Protein AF-A0A6J1F4J0-F1 (afdb_monomer_lite)

Organism: Cucurbita moschata (NCBI:txid3662)

Foldseek 3Di:
DEAEAELVVLVFDLPLPDASQVSVVVQLVVCQADLDAYEYEAAAGEGEHLAHEREDDGNDQHYEHEHPYEYAYDLDVVSVVVDPHRYYYYPGHNYHYYDYHYADNDDDPDDDPFRAAEQAEDEQAADEDPDLARAEAAGDPVHAHEAYEYENHFYHYPPHFGHHYHDSYAHYYYDDDTPPDPHHHPPPDDPDDDVDDDD

Sequence (199 aa):
AELTFNIITLVAKPDEKTDASPVLQTAWAKACDSTEPATIYVPEGIFFVRSVRFNGPCKNNAITVLIDGTLVASSDIQVLANSSSWISFNHISGLSITGGIINGQGTPFGNDSGVKVSEVTYEDIKGTSATEIAIKFDCSPTNHCTGLNLIDINLTYENHIAKASCKNAEGTTSGVVEPSSCLAPANFYPYNIDPLGYS

pLDDT: mean 74.97, std 17.28, range [35.88, 97.44]

Radius of gyration: 18.22 Å; chains: 1; bounding box: 45×54×51 Å

Structure (mmCIF, N/CA/C/O backbone):
data_AF-A0A6J1F4J0-F1
#
_entry.id   AF-A0A6J1F4J0-F1
#
loop_
_atom_site.group_PDB
_atom_site.id
_atom_site.type_symbol
_atom_site.label_atom_id
_atom_site.label_alt_id
_atom_site.label_comp_id
_atom_site.label_asym_id
_atom_site.label_entity_id
_atom_site.label_seq_id
_atom_site.pdbx_PDB_ins_code
_atom_site.Cartn_x
_atom_site.Cartn_y
_atom_site.Cartn_z
_atom_site.occupancy
_atom_site.B_iso_or_equiv
_atom_site.auth_seq_id
_atom_site.auth_comp_id
_atom_site.auth_asym_id
_atom_site.auth_atom_id
_atom_site.pdbx_PDB_model_num
ATOM 1 N N . ALA A 1 1 ? -14.041 13.776 10.118 1.00 63.56 1 ALA A N 1
ATOM 2 C CA . ALA A 1 1 ? -13.851 14.165 8.697 1.00 63.56 1 ALA A CA 1
ATOM 3 C C . ALA A 1 1 ? -12.511 13.602 8.259 1.00 63.56 1 ALA A C 1
ATOM 5 O O . ALA A 1 1 ? -11.577 13.700 9.039 1.00 63.56 1 ALA A O 1
ATOM 6 N N . GLU A 1 2 ? -12.410 12.968 7.094 1.00 81.06 2 GLU A N 1
ATOM 7 C CA . GLU A 1 2 ? -11.171 12.283 6.705 1.00 81.06 2 GLU A CA 1
ATOM 8 C C . GLU A 1 2 ? -10.094 13.275 6.241 1.00 81.06 2 GLU A C 1
ATOM 10 O O . GLU A 1 2 ? -10.354 14.147 5.409 1.00 81.06 2 GLU A O 1
ATOM 15 N N . LEU A 1 3 ? -8.881 13.157 6.787 1.00 93.94 3 LEU A N 1
ATOM 16 C CA . LEU A 1 3 ? -7.740 13.985 6.392 1.00 93.94 3 LEU A CA 1
ATOM 17 C C . LEU A 1 3 ? -6.972 13.314 5.260 1.00 93.94 3 LEU A C 1
ATOM 19 O O . LEU A 1 3 ? -6.562 12.172 5.399 1.00 93.94 3 LEU A O 1
ATOM 23 N N . THR A 1 4 ? -6.716 14.027 4.164 1.00 96.56 4 THR A N 1
ATOM 24 C CA . THR A 1 4 ? -5.915 13.499 3.048 1.00 96.56 4 THR A CA 1
ATOM 25 C C . THR A 1 4 ? -4.574 14.223 2.930 1.00 96.56 4 THR A C 1
ATOM 27 O O . THR A 1 4 ? -4.517 15.443 2.777 1.00 96.56 4 THR A O 1
ATOM 30 N N . PHE A 1 5 ? -3.484 13.460 2.947 1.00 97.00 5 PHE A N 1
ATOM 31 C CA . PHE A 1 5 ? -2.106 13.910 2.778 1.00 97.00 5 PHE A CA 1
ATOM 32 C C . PHE A 1 5 ? -1.592 13.493 1.395 1.00 97.00 5 PHE A C 1
ATOM 34 O O . PHE A 1 5 ? -1.014 12.421 1.228 1.00 97.00 5 PHE A O 1
ATOM 41 N N . ASN A 1 6 ? -1.815 14.346 0.390 1.00 96.75 6 ASN A N 1
ATOM 42 C CA . ASN A 1 6 ? -1.312 14.131 -0.969 1.00 96.75 6 ASN A CA 1
ATOM 43 C C . ASN A 1 6 ? 0.202 14.392 -1.034 1.00 96.75 6 ASN A C 1
ATOM 45 O O . ASN A 1 6 ? 0.664 15.489 -0.704 1.00 96.75 6 ASN A O 1
ATOM 49 N N . ILE A 1 7 ? 0.976 13.405 -1.489 1.00 96.75 7 ILE A N 1
ATOM 50 C CA . ILE A 1 7 ? 2.439 13.510 -1.513 1.00 96.75 7 ILE A CA 1
ATOM 51 C C . ILE A 1 7 ? 2.961 14.574 -2.492 1.00 96.75 7 ILE A C 1
ATOM 53 O O . ILE A 1 7 ? 4.000 15.164 -2.216 1.00 96.75 7 ILE A O 1
ATOM 57 N N . ILE A 1 8 ? 2.250 14.894 -3.583 1.00 94.38 8 ILE A N 1
ATOM 58 C CA . ILE A 1 8 ? 2.640 15.981 -4.505 1.00 94.38 8 ILE A CA 1
ATOM 59 C C . ILE A 1 8 ? 2.493 17.336 -3.811 1.00 94.38 8 ILE A C 1
ATOM 61 O O . ILE A 1 8 ? 3.366 18.196 -3.921 1.00 94.38 8 ILE A O 1
ATOM 65 N N . THR A 1 9 ? 1.421 17.522 -3.035 1.00 95.31 9 THR A N 1
ATOM 66 C CA . THR A 1 9 ? 1.249 18.722 -2.200 1.00 95.31 9 THR A CA 1
ATOM 67 C C . THR A 1 9 ? 2.343 18.820 -1.131 1.00 95.31 9 THR A C 1
ATOM 69 O O . THR A 1 9 ? 2.717 19.916 -0.723 1.00 95.31 9 THR A O 1
ATOM 72 N N . LEU A 1 10 ? 2.899 17.678 -0.718 1.00 92.38 10 LEU A N 1
ATOM 73 C CA . LEU A 1 10 ? 4.072 17.569 0.149 1.00 92.38 10 LEU A CA 1
ATOM 74 C C . LEU A 1 10 ? 5.401 17.506 -0.627 1.00 92.38 10 LEU A C 1
ATOM 76 O O . LEU A 1 10 ? 6.393 17.041 -0.079 1.00 92.38 10 LEU A O 1
ATOM 80 N N . VAL A 1 11 ? 5.425 17.994 -1.869 1.00 93.94 11 VAL A N 1
ATOM 81 C CA . VAL A 1 11 ? 6.601 18.165 -2.740 1.00 93.94 11 VAL A CA 1
ATOM 82 C C . VAL A 1 11 ? 7.268 16.890 -3.278 1.00 93.94 11 VAL A C 1
ATOM 84 O O . VAL A 1 11 ? 8.400 16.952 -3.761 1.00 93.94 11 VAL A O 1
ATOM 87 N N . ALA A 1 12 ? 6.578 15.745 -3.278 1.00 94.12 12 ALA A N 1
ATOM 88 C CA . ALA A 1 12 ? 7.023 14.575 -4.037 1.00 94.12 12 ALA A CA 1
ATOM 89 C C . ALA A 1 12 ? 6.958 14.842 -5.548 1.00 94.12 12 ALA A C 1
ATOM 91 O O . ALA A 1 12 ? 6.037 15.498 -6.041 1.00 94.12 12 ALA A O 1
ATOM 92 N N . LYS A 1 13 ? 7.925 14.295 -6.290 1.00 94.69 13 LYS A N 1
ATOM 93 C CA . LYS A 1 13 ? 8.006 14.425 -7.747 1.00 94.69 13 LYS A CA 1
ATOM 94 C C . LYS A 1 13 ? 7.799 13.064 -8.416 1.00 94.69 13 LYS A C 1
ATOM 96 O O . LYS A 1 13 ? 8.507 12.125 -8.059 1.00 94.69 13 LYS A O 1
ATOM 101 N N . PRO A 1 14 ? 6.880 12.951 -9.389 1.00 92.12 14 PRO A N 1
ATOM 102 C CA . PRO A 1 14 ? 6.684 11.733 -10.169 1.00 92.12 14 PRO A CA 1
ATOM 103 C C . PRO A 1 14 ? 7.702 11.647 -11.323 1.00 92.12 14 PRO A C 1
ATOM 105 O O . PRO A 1 14 ? 7.322 11.642 -12.491 1.00 92.12 14 PRO A O 1
ATOM 108 N N . ASP A 1 15 ? 9.001 11.685 -11.019 1.00 90.44 15 ASP A N 1
ATOM 109 C CA . ASP A 1 15 ? 10.082 11.753 -12.016 1.00 90.44 15 ASP A CA 1
ATOM 110 C C . ASP A 1 15 ? 11.003 10.522 -12.028 1.00 90.44 15 ASP A C 1
ATOM 112 O O . ASP A 1 15 ? 12.037 10.558 -12.699 1.00 90.44 15 ASP A O 1
ATOM 116 N N . GLU A 1 16 ? 10.656 9.469 -11.270 1.00 82.06 16 GLU A N 1
ATOM 117 C CA . GLU A 1 16 ? 11.445 8.234 -11.097 1.00 82.06 16 GLU A CA 1
ATOM 118 C C . GLU A 1 16 ? 12.880 8.459 -10.559 1.00 82.06 16 GLU A C 1
ATOM 120 O O . GLU A 1 16 ? 13.686 7.536 -10.471 1.00 82.06 16 GLU A O 1
ATOM 125 N N . LYS A 1 17 ? 13.230 9.684 -10.153 1.00 86.69 17 LYS A N 1
ATOM 126 C CA . LYS A 1 17 ? 14.611 10.069 -9.813 1.00 86.69 17 LYS A CA 1
ATOM 127 C C . LYS A 1 17 ? 14.724 10.669 -8.425 1.00 86.69 17 LYS A C 1
ATOM 129 O O . LYS A 1 17 ? 15.675 10.393 -7.697 1.00 86.69 17 LYS A O 1
ATOM 134 N N . THR A 1 18 ? 13.781 11.527 -8.070 1.00 91.62 18 THR A N 1
ATOM 135 C CA . THR A 1 18 ? 13.751 12.215 -6.788 1.00 91.62 18 THR A CA 1
ATOM 136 C C . THR A 1 18 ? 13.221 11.262 -5.722 1.00 91.62 18 THR A C 1
ATOM 138 O O . THR A 1 18 ? 12.131 10.715 -5.859 1.00 91.62 18 THR A O 1
ATOM 141 N N . ASP A 1 19 ? 13.989 11.077 -4.646 1.00 91.38 19 ASP A N 1
ATOM 142 C CA . ASP A 1 19 ? 13.610 10.189 -3.544 1.00 91.38 19 ASP A CA 1
ATOM 143 C C . ASP A 1 19 ? 12.386 10.731 -2.789 1.00 91.38 19 ASP A C 1
ATOM 145 O O . ASP A 1 19 ? 12.443 11.773 -2.132 1.00 91.38 19 ASP A O 1
ATOM 149 N N . ALA A 1 20 ? 11.276 10.003 -2.878 1.00 95.38 20 ALA A N 1
ATOM 150 C CA . ALA A 1 20 ? 10.011 10.296 -2.221 1.00 95.38 20 ALA A CA 1
ATOM 151 C C . ALA A 1 20 ? 9.944 9.764 -0.779 1.00 95.38 20 ALA A C 1
ATOM 153 O O . ALA A 1 20 ? 8.995 10.090 -0.064 1.00 95.38 20 ALA A O 1
ATOM 154 N N . SER A 1 21 ? 10.938 8.994 -0.310 1.00 92.88 21 SER A N 1
ATOM 155 C CA . SER A 1 21 ? 10.947 8.427 1.052 1.00 92.88 21 SER A CA 1
ATOM 156 C C . SER A 1 21 ? 10.754 9.480 2.157 1.00 92.88 21 SER A C 1
ATOM 158 O O . SER A 1 21 ? 9.911 9.258 3.030 1.00 92.88 21 SER A O 1
ATOM 160 N N . PRO A 1 22 ? 11.429 10.653 2.127 1.00 95.69 22 PRO A N 1
ATOM 161 C CA . PRO A 1 22 ? 11.239 11.687 3.150 1.00 95.69 22 PRO A CA 1
ATOM 162 C C . PRO A 1 22 ? 9.826 12.287 3.135 1.00 95.69 22 PRO A C 1
ATOM 164 O O . PRO A 1 22 ? 9.265 12.633 4.179 1.00 95.69 22 PRO A O 1
ATOM 167 N N . VAL A 1 23 ? 9.228 12.397 1.945 1.00 96.88 23 VAL A N 1
ATOM 168 C CA . VAL A 1 23 ? 7.874 12.932 1.769 1.00 96.88 23 VAL A CA 1
ATOM 169 C C . VAL A 1 23 ? 6.838 11.939 2.288 1.00 96.88 23 VAL A C 1
ATOM 171 O O . VAL A 1 23 ? 5.932 12.328 3.025 1.00 96.88 23 VAL A O 1
ATOM 174 N N . LEU A 1 24 ? 7.013 10.651 1.985 1.00 96.12 24 LEU A N 1
ATOM 175 C CA . LEU A 1 24 ? 6.186 9.568 2.513 1.00 96.12 24 LEU A CA 1
ATOM 176 C C . LEU A 1 24 ? 6.273 9.483 4.042 1.00 96.12 24 LEU A C 1
ATOM 178 O O . LEU A 1 24 ? 5.245 9.380 4.704 1.00 96.12 24 LEU A O 1
ATOM 182 N N . GLN A 1 25 ? 7.470 9.609 4.625 1.00 96.50 25 GLN A N 1
ATOM 183 C CA . GLN A 1 25 ? 7.649 9.702 6.081 1.00 96.50 25 GLN A CA 1
ATOM 184 C C . GLN A 1 25 ? 6.934 10.910 6.683 1.00 96.50 25 GLN A C 1
ATOM 186 O O . GLN A 1 25 ? 6.313 10.798 7.737 1.00 96.50 25 GLN A O 1
ATOM 191 N N . THR A 1 26 ? 6.986 12.058 6.009 1.00 97.44 26 THR A N 1
ATOM 192 C CA . THR A 1 26 ? 6.292 13.269 6.458 1.00 97.44 26 THR A CA 1
ATOM 193 C C . THR A 1 26 ? 4.776 13.089 6.419 1.00 97.44 26 THR A C 1
ATOM 195 O O . THR A 1 26 ? 4.087 13.458 7.371 1.00 97.44 26 THR A O 1
ATOM 198 N N . ALA A 1 27 ? 4.247 12.511 5.339 1.00 97.44 27 ALA A N 1
ATOM 199 C CA . ALA A 1 27 ? 2.830 12.185 5.218 1.00 97.44 27 ALA A CA 1
ATOM 200 C C . ALA A 1 27 ? 2.394 11.206 6.317 1.00 97.44 27 ALA A C 1
ATOM 202 O O . ALA A 1 27 ? 1.393 11.444 6.989 1.00 97.44 27 ALA A O 1
ATOM 203 N N . TRP A 1 28 ? 3.199 10.168 6.559 1.00 96.81 28 TRP A N 1
ATOM 204 C CA . TRP A 1 28 ? 2.962 9.194 7.618 1.00 96.81 28 TRP A 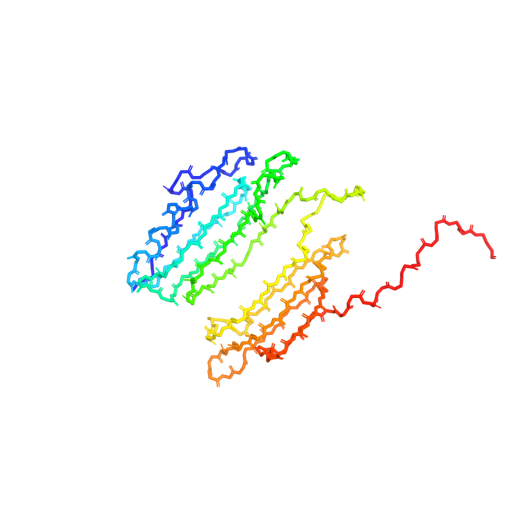CA 1
ATOM 205 C C . TRP A 1 28 ? 2.955 9.817 9.004 1.00 96.81 28 TRP A C 1
ATOM 207 O O . TRP A 1 28 ? 2.031 9.570 9.766 1.00 96.81 28 TRP A O 1
ATOM 217 N N . ALA A 1 29 ? 3.935 10.658 9.334 1.00 96.56 29 ALA A N 1
ATOM 218 C CA . ALA A 1 29 ? 3.988 11.323 10.632 1.00 96.56 29 ALA A CA 1
ATOM 219 C C . ALA A 1 29 ? 2.726 12.163 10.886 1.00 96.56 29 ALA A C 1
ATOM 221 O O . ALA A 1 29 ? 2.161 12.107 11.974 1.00 96.56 29 ALA A O 1
ATOM 222 N N . LYS A 1 30 ? 2.238 12.883 9.866 1.00 96.56 30 LYS A N 1
ATOM 223 C CA . LYS A 1 30 ? 0.991 13.655 9.962 1.00 96.56 30 LYS A CA 1
ATOM 224 C C . LYS A 1 30 ? -0.242 12.762 10.117 1.00 96.56 30 LYS A C 1
ATOM 226 O O . LYS A 1 30 ? -1.097 13.059 10.945 1.00 96.56 30 LYS A O 1
ATOM 231 N N . ALA A 1 31 ? -0.325 11.675 9.352 1.00 96.12 31 ALA A N 1
ATOM 232 C CA . ALA A 1 31 ? -1.422 10.716 9.453 1.00 96.12 31 ALA A CA 1
ATOM 233 C C . ALA A 1 31 ? -1.436 10.002 10.810 1.00 96.12 31 ALA A C 1
ATOM 235 O O . ALA A 1 31 ? -2.485 9.863 11.423 1.00 96.12 31 ALA A O 1
ATOM 236 N N . CYS A 1 32 ? -0.269 9.606 11.310 1.00 95.62 32 CYS A N 1
ATOM 237 C CA . CYS A 1 32 ? -0.105 8.891 12.570 1.00 95.62 32 CYS A CA 1
ATOM 238 C C . CYS A 1 32 ? -0.376 9.781 13.796 1.00 95.62 32 CYS A C 1
ATOM 240 O O . CYS A 1 32 ? -0.867 9.292 14.815 1.00 95.62 32 CYS A O 1
ATOM 242 N N . ASP A 1 33 ? -0.111 11.088 13.693 1.00 96.44 33 ASP A N 1
ATOM 243 C CA . ASP A 1 33 ? -0.412 12.072 14.740 1.00 96.44 33 ASP A CA 1
ATOM 244 C C . ASP A 1 33 ? -1.879 12.555 14.728 1.00 96.44 33 ASP A C 1
ATOM 246 O O . ASP A 1 33 ? -2.318 13.213 15.674 1.00 96.44 33 ASP A O 1
ATOM 250 N N . SER A 1 34 ? -2.650 12.210 13.689 1.00 95.12 34 SER A N 1
ATOM 251 C CA . SER A 1 34 ? -4.077 12.531 13.577 1.00 95.12 34 SER A CA 1
ATOM 252 C C . SER A 1 34 ? -4.917 11.737 14.580 1.00 95.12 34 SER A C 1
ATOM 254 O O . SER A 1 34 ? -4.660 10.559 14.825 1.00 95.12 34 SER A O 1
ATOM 256 N N . THR A 1 35 ? -5.968 12.357 15.115 1.00 95.00 35 THR A N 1
ATOM 257 C CA . THR A 1 35 ? -7.033 11.670 15.870 1.00 95.00 35 THR A CA 1
ATOM 258 C C . THR A 1 35 ? -8.221 11.268 14.991 1.00 95.00 35 THR A C 1
ATOM 260 O O . THR A 1 35 ? -9.057 10.482 15.418 1.00 95.00 35 THR A O 1
ATOM 263 N N . GLU A 1 36 ? -8.296 11.799 13.770 1.00 94.31 36 GLU A N 1
ATOM 264 C CA . GLU A 1 36 ? -9.302 11.465 12.756 1.00 94.31 36 GLU A CA 1
ATOM 265 C C . GLU A 1 36 ? -8.747 10.422 11.770 1.00 94.31 36 GLU A C 1
ATOM 267 O O . GLU A 1 36 ? -7.521 10.365 11.595 1.00 94.31 36 GLU A O 1
ATOM 272 N N . PRO A 1 37 ? -9.612 9.659 11.068 1.00 92.06 37 PRO A N 1
ATOM 273 C CA . PRO A 1 37 ? -9.192 8.828 9.942 1.00 92.06 37 PRO A CA 1
ATOM 274 C C . PRO A 1 37 ? -8.367 9.625 8.927 1.00 92.06 37 PRO A C 1
ATOM 276 O O . PRO A 1 37 ? -8.708 10.766 8.587 1.00 92.06 37 PRO A O 1
ATOM 279 N N . ALA A 1 38 ? -7.270 9.032 8.467 1.00 95.56 38 ALA A N 1
ATOM 280 C CA . ALA A 1 38 ? -6.269 9.716 7.664 1.00 95.56 38 ALA A CA 1
ATOM 281 C C . ALA A 1 38 ? -5.870 8.895 6.437 1.00 95.56 38 ALA A C 1
ATOM 283 O O . ALA A 1 38 ? -5.464 7.746 6.554 1.00 95.56 38 ALA A O 1
ATOM 284 N N . THR A 1 39 ? -5.885 9.522 5.267 1.00 94.75 39 THR A N 1
ATOM 285 C CA . THR A 1 39 ? -5.405 8.948 4.014 1.00 94.75 39 THR A CA 1
ATOM 286 C C . THR A 1 39 ? -4.090 9.593 3.592 1.00 94.75 39 THR A C 1
ATOM 288 O O . THR A 1 39 ? -3.984 10.810 3.471 1.00 94.75 39 THR A O 1
ATOM 291 N N . ILE A 1 40 ? -3.074 8.783 3.318 1.00 96.69 40 ILE A N 1
ATOM 292 C CA . ILE A 1 40 ? -1.873 9.173 2.581 1.00 96.69 40 ILE A CA 1
ATOM 293 C C . ILE A 1 40 ? -2.143 8.860 1.115 1.00 96.69 40 ILE A C 1
ATOM 295 O O . ILE A 1 40 ? -2.358 7.702 0.773 1.00 96.69 40 ILE A O 1
ATOM 299 N N . TYR A 1 41 ? -2.144 9.882 0.261 1.00 95.31 41 TYR A N 1
ATOM 300 C CA . TYR A 1 41 ? -2.511 9.737 -1.145 1.00 95.31 41 TYR A CA 1
ATOM 301 C C . TYR A 1 41 ? -1.294 9.877 -2.063 1.00 95.31 41 TYR A C 1
ATOM 303 O O . TYR A 1 41 ? -0.624 10.916 -2.080 1.00 95.31 41 TYR A O 1
ATOM 311 N N . VAL A 1 42 ? -1.035 8.823 -2.834 1.00 94.50 42 VAL A N 1
ATOM 312 C CA . VAL A 1 42 ? -0.026 8.741 -3.891 1.00 94.50 42 VAL A CA 1
ATOM 313 C C . VAL A 1 42 ? -0.752 8.813 -5.239 1.00 94.50 42 VAL A C 1
ATOM 315 O O . VAL A 1 42 ? -1.333 7.814 -5.654 1.00 94.50 42 VAL A O 1
ATOM 318 N N . PRO A 1 43 ? -0.760 9.971 -5.919 1.00 92.12 43 PRO A N 1
ATOM 319 C CA . PRO A 1 43 ? -1.479 10.139 -7.181 1.00 92.12 43 PRO A CA 1
ATOM 320 C C . PRO A 1 43 ? -0.791 9.401 -8.336 1.00 92.12 43 PRO A C 1
ATOM 322 O O . PRO A 1 43 ? 0.294 8.850 -8.170 1.00 92.12 43 PRO A O 1
ATOM 325 N N . GLU A 1 44 ? -1.404 9.430 -9.518 1.00 85.31 44 GLU A N 1
ATOM 326 C CA . GLU A 1 44 ? -0.828 8.888 -10.753 1.00 85.31 44 GLU A CA 1
ATOM 327 C C . GLU A 1 44 ? 0.581 9.458 -11.046 1.00 85.31 44 GLU A C 1
ATOM 329 O O . GLU A 1 44 ? 0.841 10.653 -10.874 1.00 85.31 44 GLU A O 1
ATOM 334 N N . GLY A 1 45 ? 1.503 8.593 -11.482 1.00 81.38 45 GLY A N 1
ATOM 335 C CA . GLY A 1 45 ? 2.915 8.918 -11.728 1.00 81.38 45 GLY A CA 1
ATOM 336 C C . GLY A 1 45 ? 3.877 7.877 -11.148 1.00 81.38 45 GLY A C 1
ATOM 337 O O . GLY A 1 45 ? 3.445 6.958 -10.457 1.00 81.38 45 GLY A O 1
ATOM 338 N N . ILE A 1 46 ? 5.181 8.002 -11.426 1.00 82.94 46 ILE A N 1
ATOM 339 C CA . ILE A 1 46 ? 6.220 7.084 -10.921 1.00 82.94 46 ILE A CA 1
ATOM 340 C C . ILE A 1 46 ? 7.107 7.812 -9.906 1.00 82.94 46 ILE A C 1
ATOM 342 O O . ILE A 1 46 ? 7.812 8.761 -10.246 1.00 82.94 46 ILE A O 1
ATOM 346 N N . PHE A 1 47 ? 7.094 7.349 -8.661 1.00 91.38 47 PHE A N 1
ATOM 347 C CA . PHE A 1 47 ? 7.808 7.942 -7.534 1.00 91.38 47 PHE A CA 1
ATOM 348 C C . PHE A 1 47 ? 8.906 7.004 -7.056 1.00 91.38 47 PHE A C 1
ATOM 350 O O . PHE A 1 47 ? 8.627 5.915 -6.552 1.00 91.38 47 PHE A O 1
ATOM 357 N N . PHE A 1 48 ? 10.156 7.438 -7.175 1.00 89.19 48 PHE A N 1
ATOM 358 C CA . PHE A 1 48 ? 11.281 6.692 -6.631 1.00 89.19 48 PHE A CA 1
ATOM 359 C C . PHE A 1 48 ? 11.251 6.711 -5.099 1.00 89.19 48 PHE A C 1
ATOM 361 O O . PHE A 1 48 ? 11.111 7.762 -4.483 1.00 89.19 48 PHE A O 1
ATOM 368 N N . VAL A 1 49 ? 11.389 5.549 -4.472 1.00 87.06 49 VAL A N 1
ATOM 369 C CA . VAL A 1 49 ? 11.448 5.352 -3.026 1.00 87.06 49 VAL A CA 1
ATOM 370 C C . VAL A 1 49 ? 12.720 4.580 -2.728 1.00 87.06 49 VAL A C 1
ATOM 372 O O . VAL A 1 49 ? 12.875 3.433 -3.137 1.00 87.06 49 VAL A O 1
ATOM 375 N N . ARG A 1 50 ? 13.643 5.188 -1.990 1.00 82.31 50 ARG A N 1
ATOM 376 C CA . ARG A 1 50 ? 14.868 4.519 -1.550 1.00 82.31 50 ARG A CA 1
ATOM 377 C C . ARG A 1 50 ? 14.606 3.464 -0.477 1.00 82.31 50 ARG A C 1
ATOM 379 O O . ARG A 1 50 ? 14.942 2.303 -0.663 1.00 82.31 50 ARG A O 1
ATOM 386 N N . SER A 1 51 ? 14.064 3.881 0.661 1.00 78.00 51 SER A N 1
ATOM 387 C CA . SER A 1 51 ? 13.649 3.009 1.760 1.00 78.00 51 SER A CA 1
ATOM 388 C C . SER A 1 51 ? 12.791 3.822 2.713 1.00 78.00 51 SER A C 1
ATOM 390 O O . SER A 1 51 ? 13.140 4.952 3.062 1.00 78.00 51 SER A O 1
ATOM 392 N N . VAL A 1 52 ? 11.671 3.256 3.148 1.00 83.50 52 VAL A N 1
ATOM 393 C CA . VAL A 1 52 ? 10.761 3.936 4.062 1.00 83.50 52 VAL A CA 1
ATOM 394 C C . VAL A 1 52 ? 10.270 2.992 5.151 1.00 83.50 52 VAL A C 1
ATOM 396 O O . VAL A 1 52 ? 9.932 1.828 4.929 1.00 83.50 52 VAL A O 1
ATOM 399 N N . ARG A 1 53 ? 10.244 3.521 6.372 1.00 80.81 53 ARG A N 1
ATOM 400 C CA . ARG A 1 53 ? 9.711 2.847 7.549 1.00 80.81 53 ARG A CA 1
ATOM 401 C C . ARG A 1 53 ? 8.585 3.676 8.134 1.00 80.81 53 ARG A C 1
ATOM 403 O O . ARG A 1 53 ? 8.785 4.836 8.493 1.00 80.81 53 ARG A O 1
ATOM 410 N N . PHE A 1 54 ? 7.437 3.041 8.260 1.00 86.31 54 PHE A N 1
ATOM 411 C CA . PHE A 1 54 ? 6.236 3.560 8.875 1.00 86.31 54 PHE A CA 1
ATOM 412 C C . PHE A 1 54 ? 6.100 2.916 10.249 1.00 86.31 54 PHE A C 1
ATOM 414 O O . PHE A 1 54 ? 5.972 1.698 10.364 1.00 86.31 54 PHE A O 1
ATOM 421 N N . ASN A 1 55 ? 6.217 3.727 11.296 1.00 83.38 55 ASN A N 1
ATOM 422 C CA . ASN A 1 55 ? 6.165 3.261 12.678 1.00 83.38 55 ASN A CA 1
ATOM 423 C C . ASN A 1 55 ? 4.866 3.723 13.328 1.00 83.38 55 ASN A C 1
ATOM 425 O O . ASN A 1 55 ? 4.457 4.870 13.134 1.00 83.38 55 ASN A O 1
ATOM 429 N N . GLY A 1 56 ? 4.275 2.844 14.124 1.00 82.12 56 GLY A N 1
ATOM 430 C CA . GLY A 1 56 ? 3.340 3.206 15.178 1.00 82.12 56 GLY A CA 1
ATOM 431 C C . GLY A 1 56 ? 3.983 3.079 16.570 1.00 82.12 56 GLY A C 1
ATOM 432 O O . GLY A 1 56 ? 5.208 2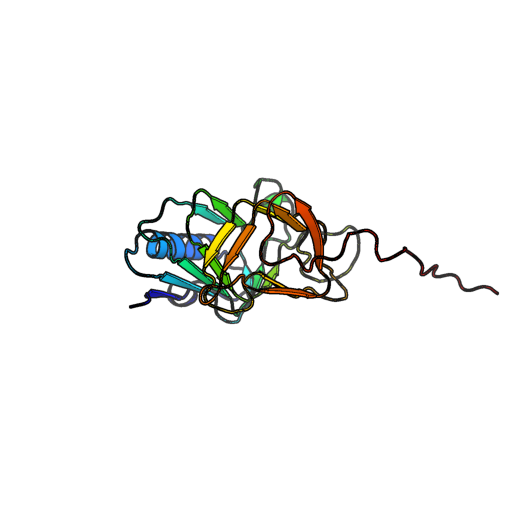.958 16.677 1.00 82.12 56 GLY A O 1
ATOM 433 N N . PRO A 1 57 ? 3.176 3.105 17.645 1.00 92.00 57 PRO A N 1
ATOM 434 C CA . PRO A 1 57 ? 1.717 3.236 17.627 1.00 92.00 57 PRO A CA 1
ATOM 435 C C . PRO A 1 57 ? 1.260 4.629 17.165 1.00 92.00 57 PRO A C 1
ATOM 437 O O . PRO A 1 57 ? 1.936 5.626 17.414 1.00 92.00 57 PRO A O 1
ATOM 440 N N . CYS A 1 58 ? 0.104 4.692 16.504 1.00 87.69 58 CYS A N 1
ATOM 441 C CA . CYS A 1 58 ? -0.510 5.939 16.040 1.00 87.69 58 CYS A CA 1
ATOM 442 C C . CYS A 1 58 ? -1.665 6.368 16.950 1.00 87.69 58 CYS A C 1
ATOM 444 O O . CYS A 1 58 ? -2.239 5.548 17.667 1.00 87.69 58 CYS A O 1
ATOM 446 N N . LYS A 1 59 ? -2.011 7.662 16.929 1.00 92.44 59 LYS A N 1
ATOM 447 C CA . LYS A 1 59 ? -3.133 8.203 17.720 1.00 92.44 59 LYS A CA 1
ATOM 448 C C . LYS A 1 59 ? -4.503 7.781 17.187 1.00 92.44 59 LYS A C 1
ATOM 450 O O . LYS A 1 59 ? -5.479 7.835 17.930 1.00 92.44 59 LYS A O 1
ATOM 455 N N . ASN A 1 60 ? -4.566 7.361 15.927 1.00 83.31 60 ASN A N 1
ATOM 456 C CA . ASN A 1 60 ? -5.729 6.734 15.315 1.00 83.31 60 ASN A CA 1
ATOM 457 C C . ASN A 1 60 ? -5.375 5.330 14.802 1.00 83.31 60 ASN A C 1
ATOM 459 O O . ASN A 1 60 ? -4.204 4.980 14.650 1.00 83.31 60 ASN A O 1
ATOM 463 N N . ASN A 1 61 ? -6.414 4.550 14.527 1.00 81.25 61 ASN A N 1
ATOM 464 C CA . ASN A 1 61 ? -6.357 3.195 13.989 1.00 81.25 61 ASN A CA 1
ATOM 465 C C . ASN A 1 61 ? -7.079 3.094 12.632 1.00 81.25 61 ASN A C 1
ATOM 467 O O . ASN A 1 61 ? -7.673 2.066 12.325 1.00 81.25 61 ASN A O 1
ATOM 471 N N . ALA A 1 62 ? -7.114 4.183 11.866 1.00 80.81 62 ALA A N 1
ATOM 472 C CA . ALA A 1 62 ? -7.798 4.252 10.579 1.00 80.81 62 ALA A CA 1
ATOM 473 C C . ALA A 1 62 ? -6.936 5.053 9.598 1.00 80.81 62 ALA A C 1
ATOM 475 O O . ALA A 1 62 ? -7.300 6.155 9.178 1.00 80.81 62 ALA A O 1
ATOM 476 N N . ILE A 1 63 ? -5.760 4.501 9.282 1.00 85.88 63 ILE A N 1
ATOM 477 C CA . ILE A 1 63 ? -4.835 5.085 8.307 1.00 85.88 63 ILE A CA 1
ATOM 478 C C . ILE A 1 63 ? -4.942 4.307 7.003 1.00 85.88 63 ILE A C 1
ATOM 480 O O . ILE A 1 63 ? -4.699 3.102 6.979 1.00 85.88 63 ILE A O 1
ATOM 484 N N . THR A 1 64 ? -5.236 4.998 5.909 1.00 83.94 64 THR A N 1
ATOM 485 C CA . THR A 1 64 ? -5.244 4.424 4.564 1.00 83.94 64 THR A CA 1
ATOM 486 C C . THR A 1 64 ? -4.056 4.953 3.770 1.00 83.94 64 THR A C 1
ATOM 488 O O . THR A 1 64 ? -3.790 6.149 3.748 1.00 83.94 64 THR A O 1
ATOM 491 N N . VAL A 1 65 ? -3.329 4.082 3.080 1.00 86.94 65 VAL A N 1
ATOM 492 C CA . VAL A 1 65 ? -2.371 4.459 2.039 1.00 86.94 65 VAL A CA 1
ATOM 493 C C . VAL A 1 65 ? -3.045 4.182 0.703 1.00 86.94 65 VAL A C 1
ATOM 495 O O . VAL A 1 65 ? -3.136 3.033 0.277 1.00 86.94 65 VAL A O 1
ATOM 498 N N . LEU A 1 66 ? -3.564 5.232 0.074 1.00 81.19 66 LEU A N 1
ATOM 499 C CA . LEU A 1 66 ? -4.213 5.167 -1.230 1.00 81.19 66 LEU A CA 1
ATOM 500 C C . LEU A 1 66 ? -3.183 5.466 -2.316 1.00 81.19 66 LEU A C 1
ATOM 502 O O . LEU A 1 66 ? -2.582 6.541 -2.323 1.00 81.19 66 LEU A O 1
ATOM 506 N N . ILE A 1 67 ? -2.990 4.528 -3.232 1.00 83.06 67 ILE A N 1
ATOM 507 C CA . ILE A 1 67 ? -2.004 4.624 -4.300 1.00 83.06 67 ILE A CA 1
ATOM 508 C C . ILE A 1 67 ? -2.729 4.489 -5.640 1.00 83.06 67 ILE A C 1
ATOM 510 O O . ILE A 1 67 ? -3.268 3.437 -5.946 1.00 83.06 67 ILE A O 1
ATOM 514 N N . ASP A 1 68 ? -2.706 5.541 -6.450 1.00 80.12 68 ASP A N 1
ATOM 515 C CA . ASP A 1 68 ? -3.112 5.513 -7.862 1.00 80.12 68 ASP A CA 1
ATOM 516 C C . ASP A 1 68 ? -1.889 5.472 -8.797 1.00 80.12 68 ASP A C 1
ATOM 518 O O . ASP A 1 68 ? -1.993 5.082 -9.958 1.00 80.12 68 ASP A O 1
ATOM 522 N N . GLY A 1 69 ? -0.708 5.854 -8.297 1.00 74.94 69 GLY A N 1
ATOM 523 C CA . GLY A 1 69 ? 0.558 5.810 -9.029 1.00 74.94 69 GLY A CA 1
ATOM 524 C C . GLY A 1 69 ? 1.402 4.556 -8.798 1.00 74.94 69 GLY A C 1
ATOM 525 O O . GLY A 1 69 ? 0.937 3.493 -8.386 1.00 74.94 69 GLY A O 1
ATOM 526 N N . THR A 1 70 ? 2.697 4.700 -9.070 1.00 75.81 70 THR A N 1
ATOM 527 C CA . THR A 1 70 ? 3.729 3.677 -8.891 1.00 75.81 70 THR A CA 1
ATOM 528 C C . THR A 1 70 ? 4.785 4.171 -7.910 1.00 75.81 70 THR A C 1
ATOM 530 O O . THR A 1 70 ? 5.406 5.204 -8.140 1.00 75.81 70 THR A O 1
ATOM 533 N N . LEU A 1 71 ? 5.036 3.424 -6.841 1.00 80.69 71 LEU A N 1
ATOM 534 C CA . LEU A 1 71 ? 6.233 3.565 -6.015 1.00 80.69 71 LEU A CA 1
ATOM 535 C C . LEU A 1 71 ? 7.304 2.632 -6.578 1.00 80.69 71 LEU A C 1
ATOM 537 O O . LEU A 1 71 ? 7.016 1.461 -6.789 1.00 80.69 71 LEU A O 1
ATOM 541 N N . VAL A 1 72 ? 8.519 3.109 -6.827 1.00 78.12 72 VAL A N 1
ATOM 542 C CA . VAL A 1 72 ? 9.589 2.311 -7.444 1.00 78.12 72 VAL A CA 1
ATOM 543 C C . VAL A 1 72 ? 10.863 2.343 -6.615 1.00 78.12 72 VAL A C 1
ATOM 545 O O . VAL A 1 72 ? 11.257 3.394 -6.129 1.00 78.12 72 VAL A O 1
ATOM 548 N N . ALA A 1 73 ? 11.487 1.191 -6.395 1.00 74.31 73 ALA A N 1
ATOM 549 C CA . ALA A 1 73 ? 12.720 1.064 -5.635 1.00 74.31 73 ALA A CA 1
ATOM 550 C C . ALA A 1 73 ? 13.912 1.564 -6.448 1.00 74.31 73 ALA A C 1
ATOM 552 O O . ALA A 1 73 ? 13.769 2.003 -7.585 1.00 74.31 73 ALA A O 1
ATOM 553 N N . SER A 1 74 ? 15.106 1.495 -5.863 1.00 68.06 74 SER A N 1
ATOM 554 C CA . SER A 1 74 ? 16.331 1.790 -6.605 1.00 68.06 74 SER A CA 1
ATOM 555 C C . SER A 1 74 ? 16.767 0.557 -7.376 1.00 68.06 74 SER A C 1
ATOM 557 O O . SER A 1 74 ? 16.824 -0.526 -6.802 1.00 68.06 74 SER A O 1
ATOM 559 N N . SER A 1 75 ? 17.182 0.735 -8.626 1.00 62.59 75 SER A N 1
ATOM 560 C CA . SER A 1 75 ? 17.820 -0.318 -9.420 1.00 62.59 75 SER A CA 1
ATOM 561 C C . SER A 1 75 ? 19.264 -0.572 -8.980 1.00 62.59 75 SER A C 1
ATOM 563 O O . SER A 1 75 ? 19.915 -1.489 -9.479 1.00 62.59 75 SER A O 1
ATOM 565 N N . ASP A 1 76 ? 19.802 0.268 -8.090 1.00 61.09 76 ASP A N 1
ATOM 566 C CA . ASP A 1 76 ? 21.158 0.145 -7.574 1.00 61.09 76 ASP A CA 1
ATOM 567 C C . ASP A 1 76 ? 21.196 -0.820 -6.380 1.00 61.09 76 ASP A C 1
ATOM 569 O O . ASP A 1 76 ? 20.730 -0.531 -5.273 1.00 61.09 76 ASP A O 1
ATOM 573 N N . ILE A 1 77 ? 21.787 -1.992 -6.610 1.00 50.88 77 ILE A N 1
ATOM 574 C CA . ILE A 1 77 ? 21.858 -3.093 -5.646 1.00 50.88 77 ILE A CA 1
ATOM 575 C C . ILE A 1 77 ? 22.626 -2.713 -4.365 1.00 50.88 77 ILE A C 1
ATOM 577 O O . ILE A 1 77 ? 22.362 -3.281 -3.308 1.00 50.88 77 ILE A O 1
ATOM 581 N N . GLN A 1 78 ? 23.523 -1.718 -4.421 1.00 51.91 78 GLN A N 1
ATOM 582 C CA . GLN A 1 78 ? 24.247 -1.186 -3.253 1.00 51.91 78 GLN A CA 1
ATOM 583 C C . GLN A 1 78 ? 23.314 -0.428 -2.295 1.00 51.91 78 GLN A C 1
ATOM 585 O O . GLN A 1 78 ? 23.542 -0.390 -1.084 1.00 51.91 78 GLN A O 1
ATOM 590 N N . VAL A 1 79 ? 22.246 0.172 -2.828 1.00 51.38 79 VAL A N 1
ATOM 591 C CA . VAL A 1 79 ? 21.238 0.909 -2.054 1.00 51.38 79 VAL A CA 1
ATOM 592 C C . VAL A 1 79 ? 20.287 -0.065 -1.348 1.00 51.38 79 VAL A C 1
ATOM 594 O O . VAL A 1 79 ? 19.898 0.179 -0.205 1.00 51.38 79 VAL A O 1
ATOM 597 N N . LEU A 1 80 ? 19.982 -1.200 -1.987 1.00 50.00 80 LEU A N 1
ATOM 598 C CA . LEU A 1 80 ? 19.138 -2.264 -1.434 1.00 50.00 80 LEU A CA 1
ATOM 599 C C . LEU A 1 80 ? 19.889 -3.164 -0.433 1.00 50.00 80 LEU A C 1
ATOM 601 O O . LEU A 1 80 ? 19.328 -3.522 0.597 1.00 50.00 80 LEU A O 1
ATOM 605 N N . ALA A 1 81 ? 21.171 -3.468 -0.670 1.00 44.47 81 ALA A N 1
ATOM 606 C CA . ALA A 1 81 ? 21.979 -4.351 0.184 1.00 44.47 81 ALA A CA 1
ATOM 607 C C . ALA A 1 81 ? 22.235 -3.815 1.609 1.00 44.47 81 ALA A C 1
ATOM 609 O O . ALA A 1 81 ? 22.592 -4.582 2.500 1.00 44.47 81 ALA A O 1
ATOM 610 N N . ASN A 1 82 ? 22.042 -2.512 1.839 1.00 47.38 82 ASN A N 1
ATOM 611 C CA . ASN A 1 82 ? 22.244 -1.868 3.143 1.00 47.38 82 ASN A CA 1
ATOM 612 C C . ASN A 1 82 ? 20.951 -1.703 3.964 1.00 47.38 82 ASN A C 1
ATOM 614 O O . ASN A 1 82 ? 21.001 -1.193 5.083 1.00 47.38 82 ASN A O 1
ATOM 618 N N . SER A 1 83 ? 19.796 -2.117 3.431 1.00 49.66 83 SER A N 1
ATOM 619 C CA . SER A 1 83 ? 18.498 -1.982 4.097 1.00 49.66 83 SER A CA 1
ATOM 620 C C . SER A 1 83 ? 17.819 -3.344 4.187 1.00 49.66 83 SER A C 1
ATOM 622 O O . SER A 1 83 ? 17.513 -3.956 3.173 1.00 49.66 83 SER A O 1
ATOM 624 N N . SER A 1 84 ? 17.528 -3.817 5.400 1.00 50.62 84 SER A N 1
ATOM 625 C CA . SER A 1 84 ? 16.848 -5.107 5.607 1.00 50.62 84 SER A CA 1
ATOM 626 C C . SER A 1 84 ? 15.414 -5.142 5.056 1.00 50.62 84 SER A C 1
ATOM 628 O O . SER A 1 84 ? 14.813 -6.210 4.978 1.00 50.62 84 SER A O 1
ATOM 630 N N . SER A 1 85 ? 14.829 -3.983 4.723 1.00 56.34 85 SER A N 1
ATOM 631 C CA . SER A 1 85 ? 13.472 -3.851 4.179 1.00 56.34 85 SER A CA 1
ATOM 632 C C . SER A 1 85 ? 13.333 -2.560 3.355 1.00 56.34 85 SER A C 1
ATOM 634 O O . SER A 1 85 ? 13.784 -1.497 3.788 1.00 56.34 85 SER A O 1
ATOM 636 N N . TRP A 1 86 ? 12.695 -2.638 2.181 1.00 68.12 86 TRP A N 1
ATOM 637 C CA . TRP A 1 86 ? 12.468 -1.484 1.298 1.00 68.12 86 TRP A CA 1
ATOM 638 C C . TRP A 1 86 ? 11.330 -0.583 1.802 1.00 68.12 86 TRP A C 1
ATOM 640 O O . TRP A 1 86 ? 11.550 0.594 2.075 1.00 68.12 86 TRP A O 1
ATOM 650 N N . ILE A 1 87 ? 10.139 -1.145 2.010 1.00 76.31 87 ILE A N 1
ATOM 651 C CA . ILE A 1 87 ? 9.002 -0.483 2.660 1.00 76.31 87 ILE A CA 1
ATOM 652 C C . ILE A 1 87 ? 8.598 -1.354 3.846 1.00 76.31 87 ILE A C 1
ATOM 654 O O . ILE A 1 87 ? 8.392 -2.552 3.681 1.00 76.31 87 ILE A O 1
ATOM 658 N N . SER A 1 88 ? 8.524 -0.781 5.046 1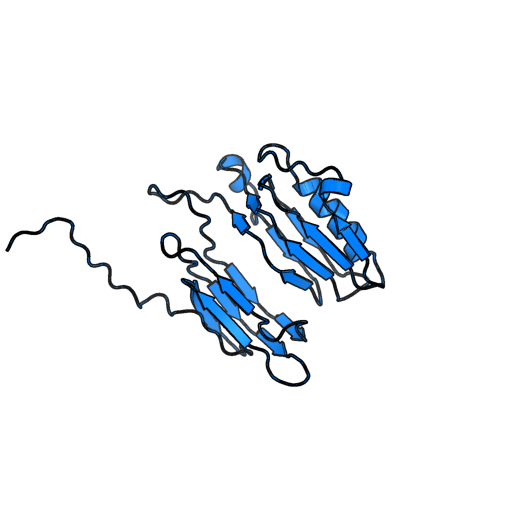.00 68.00 88 SER A N 1
ATOM 659 C CA . SER A 1 88 ? 8.171 -1.535 6.256 1.00 68.00 88 SER A CA 1
ATOM 660 C C . SER A 1 88 ? 7.154 -0.795 7.112 1.00 68.00 88 SER A C 1
ATOM 662 O O . SER A 1 88 ? 7.272 0.411 7.322 1.00 68.00 88 SER A O 1
ATOM 664 N N . PHE A 1 89 ? 6.184 -1.539 7.635 1.00 75.94 89 PHE A N 1
ATOM 665 C CA . PHE A 1 89 ? 5.152 -1.070 8.554 1.00 75.94 89 PHE A CA 1
ATOM 666 C C . PHE A 1 89 ? 5.359 -1.784 9.893 1.00 75.94 89 PHE A C 1
ATOM 668 O O . PHE A 1 89 ? 5.389 -3.009 9.929 1.00 75.94 89 PHE A O 1
ATOM 675 N N . ASN A 1 90 ? 5.563 -1.044 10.984 1.00 70.19 90 ASN A N 1
ATOM 676 C CA . ASN A 1 90 ? 5.950 -1.608 12.281 1.00 70.19 90 ASN A CA 1
ATOM 677 C C . ASN A 1 90 ? 5.045 -1.098 13.403 1.00 70.19 90 ASN A C 1
ATOM 679 O O . ASN A 1 90 ? 4.938 0.113 13.586 1.00 70.19 90 ASN A O 1
ATOM 683 N N . HIS A 1 91 ? 4.479 -2.010 14.206 1.00 70.44 91 HIS A N 1
ATOM 684 C CA . HIS A 1 91 ? 3.656 -1.677 15.383 1.00 70.44 91 HIS A CA 1
ATOM 685 C C . HIS A 1 91 ? 2.467 -0.747 15.061 1.00 70.44 91 HIS A C 1
ATOM 687 O O . HIS A 1 91 ? 2.219 0.234 15.762 1.00 70.44 91 HIS A O 1
ATOM 693 N N . ILE A 1 92 ? 1.732 -1.034 13.982 1.00 73.19 92 ILE A N 1
ATOM 694 C CA . ILE A 1 92 ? 0.588 -0.227 13.530 1.00 73.19 92 ILE A CA 1
ATOM 695 C C . ILE A 1 92 ? -0.700 -1.031 13.683 1.00 73.19 92 ILE A C 1
ATOM 697 O O . ILE A 1 92 ? -0.747 -2.201 13.323 1.00 73.19 92 ILE A O 1
ATOM 701 N N . SER A 1 93 ? -1.749 -0.383 14.184 1.00 66.69 93 SER A N 1
ATOM 702 C CA . SER A 1 93 ? -3.099 -0.941 14.254 1.00 66.69 93 SER A CA 1
ATOM 703 C C . SER A 1 93 ? -3.995 -0.228 13.242 1.00 66.69 93 SER A C 1
ATOM 705 O O . SER A 1 93 ? -3.971 0.999 13.175 1.00 66.69 93 SER A O 1
ATOM 707 N N . GLY A 1 94 ? -4.760 -0.988 12.451 1.00 62.78 94 GLY A N 1
ATOM 708 C CA . GLY A 1 94 ? -5.769 -0.447 11.530 1.00 62.78 94 GLY A CA 1
ATOM 709 C C . GLY A 1 94 ? -5.224 0.324 10.318 1.00 62.78 94 GLY A C 1
ATOM 710 O O . GLY A 1 94 ? -5.756 1.363 9.928 1.00 62.78 94 GLY A O 1
ATOM 711 N N . LEU A 1 95 ? -4.150 -0.194 9.717 1.00 72.69 95 LEU A N 1
ATOM 712 C CA . LEU A 1 95 ? -3.634 0.265 8.427 1.00 72.69 95 LEU A CA 1
ATOM 713 C C . LEU A 1 95 ? -4.363 -0.429 7.269 1.00 72.69 95 LEU A C 1
ATOM 715 O O . LEU A 1 95 ? -4.458 -1.653 7.249 1.00 72.69 95 LEU A O 1
ATOM 719 N N . SER A 1 96 ? -4.785 0.341 6.270 1.00 68.00 96 SER A N 1
ATOM 720 C CA . SER A 1 96 ? -5.232 -0.154 4.963 1.00 68.00 96 SER A CA 1
ATOM 721 C C . SER A 1 96 ? -4.302 0.351 3.863 1.00 68.00 96 SER A C 1
ATOM 723 O O . SER A 1 96 ? -3.883 1.503 3.892 1.00 68.00 96 SER A O 1
ATOM 725 N N . ILE A 1 97 ? -3.976 -0.485 2.879 1.00 75.94 97 ILE A N 1
ATOM 726 C CA . ILE A 1 97 ? -3.231 -0.074 1.680 1.00 75.94 97 ILE A CA 1
ATOM 727 C C . ILE A 1 97 ? -4.086 -0.442 0.476 1.00 75.94 97 ILE A C 1
ATOM 729 O O . ILE A 1 97 ? -4.482 -1.599 0.333 1.00 75.94 97 ILE A O 1
ATOM 733 N N . THR A 1 98 ? -4.368 0.534 -0.379 1.00 66.06 98 THR A N 1
ATOM 734 C CA . THR A 1 98 ? -5.316 0.382 -1.479 1.00 66.06 98 THR A CA 1
ATOM 735 C C . THR A 1 98 ? -4.709 0.898 -2.772 1.00 66.06 98 THR A C 1
ATOM 737 O O . THR A 1 98 ? -4.269 2.042 -2.835 1.00 66.06 98 THR A O 1
ATOM 740 N N . GLY A 1 99 ? -4.762 0.070 -3.816 1.00 65.69 99 GLY A N 1
ATOM 741 C CA . GLY A 1 99 ? -4.405 0.454 -5.182 1.00 65.69 99 GLY A CA 1
ATOM 742 C C . GLY A 1 99 ? -2.905 0.453 -5.493 1.00 65.69 99 GLY A C 1
ATOM 743 O O . GLY A 1 99 ? -2.073 0.042 -4.682 1.00 65.69 99 GLY A O 1
ATOM 744 N N . GLY A 1 100 ? -2.600 0.918 -6.706 1.00 60.31 100 GLY A N 1
ATOM 745 C CA . GLY A 1 100 ? -1.266 1.314 -7.142 1.00 60.31 100 GLY A CA 1
ATOM 746 C C . GLY A 1 100 ? -0.294 0.176 -7.408 1.00 60.31 100 GLY A C 1
ATOM 747 O O . GLY A 1 100 ? -0.627 -1.005 -7.326 1.00 60.31 100 GLY A O 1
ATOM 748 N N . ILE A 1 101 ? 0.933 0.554 -7.763 1.00 52.81 101 ILE A N 1
ATOM 749 C CA . ILE A 1 101 ? 2.014 -0.374 -8.105 1.00 52.81 101 ILE A CA 1
ATOM 750 C C . ILE A 1 101 ? 3.198 -0.120 -7.167 1.00 52.81 101 ILE A C 1
ATOM 752 O O . ILE A 1 101 ? 3.708 0.992 -7.095 1.00 52.81 101 ILE A O 1
ATOM 756 N N . ILE A 1 102 ? 3.672 -1.147 -6.461 1.00 66.62 102 ILE A N 1
ATOM 757 C CA . ILE A 1 102 ? 4.860 -1.071 -5.595 1.00 66.62 102 ILE A CA 1
ATOM 758 C C . ILE A 1 102 ? 5.988 -1.886 -6.249 1.00 66.62 102 ILE A C 1
ATOM 760 O O . ILE A 1 102 ? 6.088 -3.097 -6.075 1.00 66.62 102 ILE A O 1
ATOM 764 N N . ASN A 1 103 ? 6.814 -1.219 -7.056 1.00 62.59 103 ASN A N 1
ATOM 765 C CA . ASN A 1 103 ? 7.894 -1.786 -7.863 1.00 62.59 103 ASN A CA 1
ATOM 766 C C . ASN A 1 103 ? 9.219 -1.929 -7.103 1.00 62.59 103 ASN A C 1
ATOM 768 O O . ASN A 1 103 ? 10.010 -0.997 -7.079 1.00 62.59 103 ASN A O 1
ATOM 772 N N . GLY A 1 104 ? 9.513 -3.113 -6.566 1.00 60.50 104 GLY A N 1
ATOM 773 C CA . GLY A 1 104 ? 10.745 -3.383 -5.811 1.00 60.50 104 GLY A CA 1
ATOM 774 C C . GLY A 1 104 ? 12.064 -3.343 -6.585 1.00 60.50 104 GLY A C 1
ATOM 775 O O . GLY A 1 104 ? 13.103 -3.460 -5.945 1.00 60.50 104 GLY A O 1
ATOM 776 N N . GLN A 1 105 ? 12.041 -3.225 -7.922 1.00 59.06 105 GLN A N 1
ATOM 777 C CA . GLN A 1 105 ? 13.212 -3.299 -8.820 1.00 59.06 105 GLN A CA 1
ATOM 778 C C . GLN A 1 105 ? 14.247 -4.390 -8.466 1.00 59.06 105 GLN A C 1
ATOM 780 O O . GLN A 1 105 ? 15.427 -4.276 -8.798 1.00 59.06 105 GLN A O 1
ATOM 785 N N . GLY A 1 106 ? 13.817 -5.476 -7.816 1.00 52.16 106 GLY A N 1
ATOM 786 C CA . GLY A 1 106 ? 14.671 -6.628 -7.569 1.00 52.16 106 GLY A CA 1
ATOM 787 C C . GLY A 1 106 ? 15.082 -7.221 -8.909 1.00 52.16 106 GLY A C 1
ATOM 788 O O . GLY A 1 106 ? 14.226 -7.477 -9.752 1.00 52.16 106 GLY A O 1
ATOM 789 N N . THR A 1 107 ? 16.380 -7.414 -9.131 1.00 43.50 107 THR A N 1
ATOM 790 C CA . THR A 1 107 ? 16.844 -8.090 -10.342 1.00 43.50 107 THR A CA 1
ATOM 791 C C . THR A 1 107 ? 16.492 -9.574 -10.244 1.00 43.50 107 THR A C 1
ATOM 793 O O . THR A 1 107 ? 16.934 -10.252 -9.313 1.00 43.50 107 THR A O 1
ATOM 796 N N . PRO A 1 108 ? 15.724 -10.133 -11.194 1.00 41.03 108 PRO A N 1
ATOM 797 C CA . PRO A 1 108 ? 15.849 -11.539 -11.496 1.00 41.03 108 PRO A CA 1
ATOM 798 C C . PRO A 1 108 ? 17.176 -11.698 -12.238 1.00 41.03 108 PRO A C 1
ATOM 800 O O . PRO A 1 108 ? 17.546 -10.884 -13.087 1.00 41.03 108 PRO A O 1
ATOM 803 N N . PHE A 1 109 ? 17.886 -12.788 -12.003 1.00 36.25 109 PHE A N 1
ATOM 804 C CA . PHE A 1 109 ? 18.650 -13.341 -13.109 1.00 36.25 109 PHE A CA 1
ATOM 805 C C . PHE A 1 109 ? 17.650 -13.638 -14.248 1.00 36.25 109 PHE A C 1
ATOM 807 O O . PHE A 1 109 ? 16.937 -14.633 -14.176 1.00 36.25 109 PHE A O 1
ATOM 814 N N . GLY A 1 110 ? 17.553 -12.759 -15.254 1.00 35.88 110 GLY A N 1
ATOM 815 C CA . GLY A 1 110 ? 16.759 -12.977 -16.472 1.00 35.88 110 GLY A CA 1
ATOM 816 C C . GLY A 1 110 ? 15.780 -11.850 -16.819 1.00 35.88 110 GLY A C 1
ATOM 817 O O . GLY A 1 110 ? 15.022 -11.383 -15.980 1.00 35.88 110 GLY A O 1
ATOM 818 N N . ASN A 1 111 ? 15.831 -11.424 -18.079 1.00 37.34 111 ASN A N 1
ATOM 819 C CA . ASN A 1 111 ? 15.141 -10.280 -18.675 1.00 37.34 111 ASN A CA 1
ATOM 820 C C . ASN A 1 111 ? 13.603 -10.373 -18.613 1.00 37.34 111 ASN A C 1
ATOM 822 O O . ASN A 1 111 ? 13.017 -11.094 -19.411 1.00 37.34 111 ASN A O 1
ATOM 826 N N . ASP A 1 112 ? 12.965 -9.584 -17.749 1.00 37.88 112 ASP A N 1
ATOM 827 C CA . ASP A 1 112 ? 11.614 -9.060 -17.982 1.00 37.88 112 ASP A CA 1
ATOM 828 C C . ASP A 1 112 ? 11.377 -7.833 -17.089 1.00 37.88 112 ASP A C 1
ATOM 830 O O . ASP A 1 112 ? 11.555 -7.875 -15.871 1.00 37.88 112 ASP A O 1
ATOM 834 N N . SER A 1 113 ? 11.016 -6.698 -17.692 1.00 42.50 113 SER A N 1
ATOM 835 C CA . SER A 1 113 ? 10.666 -5.478 -16.963 1.00 42.50 113 SER A CA 1
ATOM 836 C C . SER A 1 113 ? 9.252 -5.618 -16.405 1.00 42.50 113 SER A C 1
ATOM 838 O O . SER A 1 113 ? 8.273 -5.254 -17.057 1.00 42.50 113 SER A O 1
ATOM 840 N N . GLY A 1 114 ? 9.143 -6.162 -15.198 1.00 42.78 114 GLY A N 1
ATOM 841 C CA . GLY A 1 114 ? 7.896 -6.237 -14.456 1.00 42.78 114 GLY A CA 1
ATOM 842 C C . GLY A 1 114 ? 8.144 -6.169 -12.961 1.00 42.78 114 GLY A C 1
ATOM 843 O O . GLY A 1 114 ? 9.148 -6.650 -12.442 1.00 42.78 114 GLY A O 1
ATOM 844 N N . VAL A 1 115 ? 7.219 -5.526 -12.260 1.00 45.38 115 VAL A N 1
ATOM 845 C CA . VAL A 1 115 ? 7.203 -5.495 -10.802 1.00 45.38 115 VAL A CA 1
ATOM 846 C C . VAL A 1 115 ? 6.988 -6.907 -10.285 1.00 45.38 115 VAL A C 1
ATOM 848 O O . VAL A 1 115 ? 5.879 -7.431 -10.365 1.00 45.38 115 VAL A O 1
ATOM 851 N N . LYS A 1 116 ? 8.041 -7.519 -9.748 1.00 48.31 116 LYS A N 1
ATOM 852 C CA . LYS A 1 116 ? 7.940 -8.805 -9.067 1.00 48.31 116 LYS A CA 1
ATOM 853 C C . LYS A 1 116 ? 7.719 -8.567 -7.577 1.00 48.31 116 LYS A C 1
ATOM 855 O O . LYS A 1 116 ? 8.638 -8.176 -6.862 1.00 48.31 116 LYS A O 1
ATOM 860 N N . VAL A 1 117 ? 6.492 -8.793 -7.116 1.00 51.84 117 VAL A N 1
ATOM 861 C CA . VAL A 1 117 ? 6.181 -8.866 -5.683 1.00 51.84 117 VAL A CA 1
ATOM 862 C C . VAL A 1 117 ? 6.385 -10.313 -5.260 1.00 51.84 117 VAL A C 1
ATOM 864 O O . VAL A 1 117 ? 5.597 -11.182 -5.624 1.00 51.84 117 VAL A O 1
ATOM 867 N N . SER A 1 118 ? 7.458 -10.597 -4.530 1.00 59.59 118 SER A N 1
ATOM 868 C CA . SER A 1 118 ? 7.731 -11.954 -4.059 1.00 59.59 118 SER A CA 1
ATOM 869 C C . SER A 1 118 ? 8.223 -11.991 -2.623 1.00 59.59 118 SER A C 1
ATOM 871 O O . SER A 1 118 ? 8.835 -11.025 -2.176 1.00 59.59 118 SER A O 1
ATOM 873 N N . GLU A 1 119 ? 7.985 -13.112 -1.938 1.00 56.00 119 GLU A N 1
ATOM 874 C CA . GLU A 1 119 ? 8.421 -13.351 -0.552 1.00 56.00 119 GLU A CA 1
ATOM 875 C C . GLU A 1 119 ? 7.876 -12.300 0.434 1.00 56.00 119 GLU A C 1
ATOM 877 O O . GLU A 1 119 ? 8.609 -11.720 1.235 1.00 56.00 119 GLU A O 1
ATOM 882 N N . VAL A 1 120 ? 6.572 -12.016 0.350 1.00 56.66 120 VAL A N 1
ATOM 883 C CA . VAL A 1 120 ? 5.900 -11.033 1.213 1.00 56.66 120 VAL A CA 1
ATOM 884 C C . VAL A 1 120 ? 4.988 -11.748 2.196 1.00 56.66 120 VAL A C 1
ATOM 886 O O . VAL A 1 120 ? 4.057 -12.443 1.792 1.00 56.66 120 VAL A O 1
ATOM 889 N N . THR A 1 121 ? 5.222 -11.527 3.487 1.00 63.84 121 THR A N 1
ATOM 890 C CA . THR A 1 121 ? 4.387 -12.068 4.561 1.00 63.84 121 THR A CA 1
ATOM 891 C C . THR A 1 121 ? 3.457 -10.993 5.112 1.00 63.84 121 THR A C 1
ATOM 893 O O . THR A 1 121 ? 3.900 -9.924 5.529 1.00 63.84 121 THR A O 1
ATOM 896 N N . TYR A 1 122 ? 2.168 -11.307 5.128 1.00 68.25 122 TYR A N 1
ATOM 897 C CA . TYR A 1 122 ? 1.108 -10.569 5.798 1.00 68.25 122 TYR A CA 1
ATOM 898 C C . TYR A 1 122 ? 0.707 -11.386 7.025 1.00 68.25 122 TYR A C 1
ATOM 900 O O . TYR A 1 122 ? 0.260 -12.524 6.879 1.00 68.25 122 TYR A O 1
ATOM 908 N N . GLU A 1 123 ? 0.899 -10.831 8.220 1.00 72.38 123 GLU A N 1
ATOM 909 C CA . GLU A 1 123 ? 0.732 -11.556 9.483 1.00 72.38 123 GLU A CA 1
ATOM 910 C C . GLU A 1 123 ? -0.064 -10.738 10.508 1.00 72.38 123 GLU A C 1
ATOM 912 O O . GLU A 1 123 ? 0.112 -9.522 10.597 1.00 72.38 123 GLU A O 1
ATOM 917 N N . ASP A 1 124 ? -0.935 -11.417 11.263 1.00 69.88 124 ASP A N 1
ATOM 918 C CA . ASP A 1 124 ? -1.730 -10.877 12.381 1.00 69.88 124 ASP A CA 1
ATOM 919 C C . ASP A 1 124 ? -2.600 -9.660 12.009 1.00 69.88 124 ASP A C 1
ATOM 921 O O . ASP A 1 124 ? -2.735 -8.683 12.751 1.00 69.88 124 ASP A O 1
ATOM 925 N N . ILE A 1 125 ? -3.215 -9.707 10.825 1.00 67.81 125 ILE A N 1
ATOM 926 C CA . ILE A 1 125 ? -4.075 -8.626 10.332 1.00 67.81 125 ILE A CA 1
ATOM 927 C C . ILE A 1 125 ? -5.521 -8.912 10.722 1.00 67.81 125 ILE A C 1
ATOM 929 O O . ILE A 1 125 ? -6.161 -9.793 10.151 1.00 67.81 125 ILE A O 1
ATOM 933 N N . LYS A 1 126 ? -6.064 -8.133 11.660 1.00 78.88 126 LYS A N 1
ATOM 934 C CA . LYS A 1 126 ? -7.440 -8.284 12.151 1.00 78.88 126 LYS A CA 1
ATOM 935 C C . LYS A 1 126 ? -8.224 -6.979 12.058 1.00 78.88 126 LYS A C 1
ATOM 937 O O . LYS A 1 126 ? -7.697 -5.924 12.408 1.00 78.88 126 LYS A O 1
ATOM 942 N N . GLY A 1 127 ? -9.487 -7.034 11.635 1.00 70.12 127 GLY A N 1
ATOM 943 C CA . GLY A 1 127 ? -10.351 -5.851 11.608 1.00 70.12 127 GLY A CA 1
ATOM 944 C C . GLY A 1 127 ? -11.531 -5.921 10.642 1.00 70.12 127 GLY A C 1
ATOM 945 O O . GLY A 1 127 ? -12.012 -6.990 10.265 1.00 70.12 127 GLY A O 1
ATOM 946 N N . THR A 1 128 ? -12.007 -4.745 10.243 1.00 65.19 128 THR A N 1
ATOM 947 C CA . THR A 1 128 ? -13.114 -4.575 9.296 1.00 65.19 128 THR A CA 1
ATOM 948 C C . THR A 1 128 ? -12.622 -3.778 8.095 1.00 65.19 128 THR A C 1
ATOM 950 O O . THR A 1 128 ? -12.031 -2.713 8.248 1.00 65.19 128 THR A O 1
ATOM 953 N N . SER A 1 129 ? -12.844 -4.313 6.900 1.00 63.97 129 SER A N 1
ATOM 954 C CA . SER A 1 129 ? -12.538 -3.673 5.630 1.00 63.97 129 SER A CA 1
ATOM 955 C C . SER A 1 129 ? -13.600 -2.646 5.251 1.00 63.97 129 SER A C 1
ATOM 957 O O . SER A 1 129 ? -14.776 -2.792 5.580 1.00 63.97 129 SER A O 1
ATOM 959 N N . ALA A 1 130 ? -13.180 -1.623 4.510 1.00 58.81 130 ALA A N 1
ATOM 960 C CA . ALA A 1 130 ? -14.061 -0.609 3.938 1.00 58.81 130 ALA A CA 1
ATOM 961 C C . ALA A 1 130 ? -14.793 -1.084 2.670 1.00 58.81 130 ALA A C 1
ATOM 963 O O . ALA A 1 130 ? -15.738 -0.435 2.232 1.00 58.81 130 ALA A O 1
ATOM 964 N N . THR A 1 131 ? -14.356 -2.191 2.060 1.00 60.22 131 THR A N 1
ATOM 965 C CA . THR A 1 131 ? -14.985 -2.759 0.860 1.00 60.22 131 THR A CA 1
ATOM 966 C C . THR A 1 131 ? -15.146 -4.265 1.002 1.00 60.22 131 THR A C 1
ATOM 968 O O . THR A 1 131 ? -14.470 -4.896 1.814 1.00 60.22 131 THR A O 1
ATOM 971 N N . GLU A 1 132 ? -16.010 -4.857 0.178 1.00 69.38 132 GLU A N 1
ATOM 972 C CA . GLU A 1 132 ? -16.243 -6.299 0.227 1.00 69.38 132 GLU A CA 1
ATOM 973 C C . GLU A 1 132 ? -14.966 -7.108 -0.074 1.00 69.38 132 GLU A C 1
ATOM 975 O O . GLU A 1 132 ? -14.769 -8.167 0.514 1.00 69.38 132 GLU A O 1
ATOM 980 N N . ILE A 1 133 ? -14.067 -6.613 -0.935 1.00 72.94 133 ILE A N 1
ATOM 981 C CA . ILE A 1 133 ? -12.773 -7.252 -1.224 1.00 72.94 133 ILE A CA 1
ATOM 982 C C . ILE A 1 133 ? -11.705 -6.661 -0.294 1.00 72.94 133 ILE A C 1
ATOM 984 O O . ILE A 1 133 ? -11.132 -5.612 -0.574 1.00 72.94 133 ILE A O 1
ATOM 988 N N . ALA A 1 134 ? -11.415 -7.353 0.805 1.00 64.31 134 ALA A N 1
ATOM 989 C CA . ALA A 1 134 ? -10.438 -6.913 1.800 1.00 64.31 134 ALA A CA 1
ATOM 990 C C . ALA A 1 134 ? -8.991 -7.275 1.445 1.00 64.31 134 ALA A C 1
ATOM 992 O O . ALA A 1 134 ? -8.066 -6.601 1.887 1.00 64.31 134 ALA A O 1
ATOM 993 N N . ILE A 1 135 ? -8.796 -8.330 0.652 1.00 78.31 135 ILE A N 1
ATOM 994 C CA . ILE A 1 135 ? -7.481 -8.771 0.179 1.00 78.31 135 ILE A CA 1
ATOM 995 C C . ILE A 1 135 ? -7.537 -8.822 -1.344 1.00 78.31 135 ILE A C 1
ATOM 997 O O . ILE A 1 135 ? -8.331 -9.576 -1.906 1.00 78.31 135 ILE A O 1
ATOM 1001 N N . LYS A 1 136 ? -6.707 -8.034 -2.031 1.00 79.56 136 LYS A N 1
ATOM 1002 C CA . LYS A 1 136 ? -6.633 -8.043 -3.496 1.00 79.56 136 LYS A CA 1
ATOM 1003 C C . LYS A 1 136 ? -5.185 -8.141 -3.969 1.00 79.56 136 LYS A C 1
ATOM 1005 O O . LYS A 1 136 ? -4.423 -7.195 -3.808 1.00 79.56 136 LYS A O 1
ATOM 1010 N N . PHE A 1 137 ? -4.845 -9.250 -4.618 1.00 78.69 137 PHE A N 1
ATOM 1011 C CA . PHE A 1 137 ? -3.589 -9.425 -5.346 1.00 78.69 137 PHE A CA 1
ATOM 1012 C C . PHE A 1 137 ? -3.889 -9.474 -6.844 1.00 78.69 137 PHE A C 1
ATOM 1014 O O . PHE A 1 137 ? -4.552 -10.392 -7.311 1.00 78.69 137 PHE A O 1
ATOM 1021 N N . ASP A 1 138 ? -3.443 -8.482 -7.607 1.00 73.31 138 ASP A N 1
ATOM 1022 C CA . ASP A 1 138 ? -3.714 -8.385 -9.048 1.00 73.31 138 ASP A CA 1
ATOM 1023 C C . ASP A 1 138 ? -2.389 -8.264 -9.806 1.00 73.31 138 ASP A C 1
ATOM 1025 O O . ASP A 1 138 ? -1.922 -7.170 -10.116 1.00 73.31 138 ASP A O 1
ATOM 1029 N N . CYS A 1 139 ? -1.727 -9.404 -9.999 1.00 68.25 139 CYS A N 1
ATOM 1030 C CA . CYS A 1 139 ? -0.363 -9.487 -10.511 1.00 68.25 139 CYS A CA 1
ATOM 1031 C C . CYS A 1 139 ? -0.346 -9.741 -12.026 1.00 68.25 139 CYS A C 1
ATOM 1033 O O . CYS A 1 139 ? -1.334 -10.179 -12.630 1.00 68.25 139 CYS A O 1
ATOM 1035 N N . SER A 1 140 ? 0.789 -9.466 -12.670 1.00 66.31 140 SER A N 1
ATOM 1036 C CA . SER A 1 140 ? 0.942 -9.633 -14.119 1.00 66.31 140 SER A CA 1
ATOM 1037 C C . SER A 1 140 ? 1.000 -11.116 -14.513 1.00 66.31 140 SER A C 1
ATOM 1039 O O . SER A 1 140 ? 1.602 -11.903 -13.786 1.00 66.31 140 SER A O 1
ATOM 1041 N N . PRO A 1 141 ? 0.464 -11.516 -15.683 1.00 66.19 141 PRO A N 1
ATOM 1042 C CA . PRO A 1 141 ? 0.637 -12.875 -16.203 1.00 66.19 141 PRO A CA 1
ATOM 1043 C C . PRO A 1 141 ? 2.088 -13.202 -16.594 1.00 66.19 141 PRO A C 1
ATOM 1045 O O . PRO A 1 141 ? 2.430 -14.369 -16.713 1.00 66.19 141 PRO A O 1
ATOM 1048 N N . THR A 1 142 ? 2.946 -12.199 -16.810 1.00 64.25 142 THR A N 1
ATOM 1049 C CA . THR A 1 142 ? 4.384 -12.414 -17.074 1.00 64.25 142 THR A CA 1
ATOM 1050 C C . THR A 1 142 ? 5.234 -12.341 -15.810 1.00 64.25 142 THR A C 1
ATOM 1052 O O . THR A 1 142 ? 6.329 -12.885 -15.765 1.00 64.25 142 THR A O 1
ATOM 1055 N N . ASN A 1 143 ? 4.730 -11.677 -14.766 1.00 64.06 143 ASN A N 1
ATOM 1056 C CA . ASN A 1 143 ? 5.418 -11.489 -13.492 1.00 64.06 143 ASN A CA 1
ATOM 1057 C C . ASN A 1 143 ? 4.435 -11.791 -12.365 1.00 64.06 143 ASN A C 1
ATOM 1059 O O . ASN A 1 143 ? 3.802 -10.890 -11.807 1.00 64.06 143 ASN A O 1
ATOM 1063 N N . HIS A 1 144 ? 4.278 -13.084 -12.093 1.00 72.06 144 HIS A N 1
ATOM 1064 C CA . HIS A 1 144 ? 3.424 -13.564 -11.019 1.00 72.06 144 HIS A CA 1
ATOM 1065 C C . HIS A 1 144 ? 3.946 -13.050 -9.674 1.00 72.06 144 HIS A C 1
ATOM 1067 O O . HIS A 1 144 ? 5.159 -12.940 -9.464 1.00 72.06 144 HIS A O 1
ATOM 1073 N N . CYS A 1 145 ? 3.035 -12.775 -8.745 1.00 73.31 145 CYS A N 1
ATOM 1074 C CA . CYS A 1 145 ? 3.430 -12.639 -7.354 1.00 73.31 145 CYS A CA 1
ATOM 1075 C C . CYS A 1 145 ? 3.686 -14.034 -6.792 1.00 73.31 145 CYS A C 1
ATOM 1077 O O . CYS A 1 145 ? 2.816 -14.886 -6.916 1.00 73.31 145 CYS A O 1
ATOM 1079 N N . THR A 1 146 ? 4.843 -14.293 -6.191 1.00 72.38 146 THR A N 1
ATOM 1080 C CA . THR A 1 146 ? 5.215 -15.644 -5.726 1.00 72.38 146 THR A CA 1
ATOM 1081 C C . THR A 1 146 ? 5.753 -15.612 -4.305 1.00 72.38 146 THR A C 1
ATOM 1083 O O . THR A 1 146 ? 6.458 -14.677 -3.943 1.00 72.38 146 THR A O 1
ATOM 1086 N N . GLY A 1 147 ? 5.482 -16.634 -3.497 1.00 66.50 147 GLY A N 1
ATOM 1087 C CA . GLY A 1 147 ? 5.953 -16.654 -2.105 1.00 66.50 147 GLY A CA 1
ATOM 1088 C C . GLY A 1 147 ? 5.217 -15.645 -1.216 1.00 66.50 147 GLY A C 1
ATOM 1089 O O . GLY A 1 147 ? 5.783 -15.115 -0.265 1.00 66.50 147 GLY A O 1
ATOM 1090 N N . LEU A 1 148 ? 3.959 -15.328 -1.538 1.00 77.69 148 LEU A N 1
ATOM 1091 C CA . LEU A 1 148 ? 3.098 -14.578 -0.626 1.00 77.69 148 LEU A CA 1
ATOM 1092 C C . LEU A 1 148 ? 2.717 -15.471 0.559 1.00 77.69 148 LEU A C 1
ATOM 1094 O O . LEU A 1 148 ? 2.355 -16.625 0.361 1.00 77.69 148 LEU A O 1
ATOM 1098 N N . ASN A 1 149 ? 2.756 -14.962 1.784 1.00 75.19 149 ASN A N 1
ATOM 1099 C CA . ASN A 1 149 ? 2.356 -15.722 2.967 1.00 75.19 149 ASN A CA 1
ATOM 1100 C C . ASN A 1 149 ? 1.276 -14.955 3.723 1.00 75.19 149 ASN A C 1
ATOM 1102 O O . ASN A 1 149 ? 1.495 -13.807 4.098 1.00 75.19 149 ASN A O 1
ATOM 1106 N N . LEU A 1 150 ? 0.116 -15.576 3.938 1.00 80.56 150 LEU A N 1
ATOM 1107 C CA . LEU A 1 150 ? -0.943 -15.027 4.790 1.00 80.56 150 LEU A CA 1
ATOM 1108 C C . LEU A 1 150 ? -1.000 -15.826 6.089 1.00 80.56 150 LEU A C 1
ATOM 1110 O O . LEU A 1 150 ? -1.245 -17.033 6.059 1.00 80.56 150 LEU A O 1
ATOM 1114 N N . ILE A 1 151 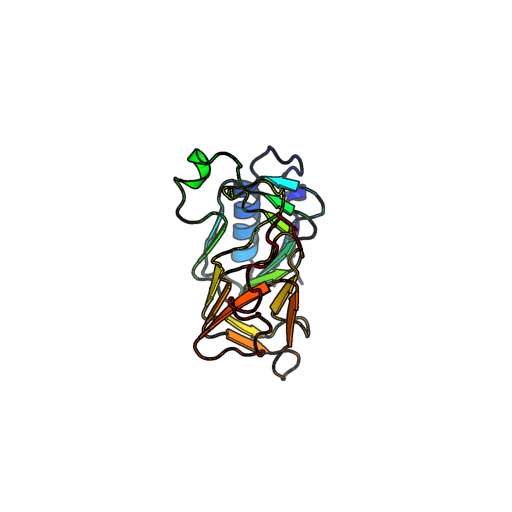? -0.771 -15.167 7.218 1.00 82.00 151 ILE A N 1
ATOM 1115 C CA . ILE A 1 151 ? -0.713 -15.811 8.529 1.00 82.00 151 ILE A CA 1
ATOM 1116 C C . ILE A 1 151 ? -1.645 -15.069 9.484 1.00 82.00 151 ILE A C 1
ATOM 1118 O O . ILE A 1 151 ? -1.527 -13.860 9.648 1.00 82.00 151 ILE A O 1
ATOM 1122 N N . ASP A 1 152 ? -2.584 -15.775 10.108 1.00 78.50 152 ASP A N 1
ATOM 1123 C CA . ASP A 1 152 ? -3.453 -15.207 11.152 1.00 78.50 152 ASP A CA 1
ATOM 1124 C C . ASP A 1 152 ? -4.184 -13.907 10.742 1.00 78.50 152 ASP A C 1
ATOM 1126 O O . ASP A 1 152 ? -4.183 -12.894 11.444 1.00 78.50 152 ASP A O 1
ATOM 1130 N N . ILE A 1 153 ? -4.846 -13.954 9.584 1.00 79.44 153 ILE A N 1
ATOM 1131 C CA . ILE A 1 153 ? -5.667 -12.880 9.018 1.00 79.44 153 ILE A CA 1
ATOM 1132 C C . ILE A 1 153 ? -7.141 -13.077 9.402 1.00 79.44 153 ILE A C 1
ATOM 1134 O O . ILE A 1 153 ? -7.694 -14.161 9.226 1.00 79.44 153 ILE A O 1
ATOM 1138 N N . ASN A 1 154 ? -7.809 -12.029 9.888 1.00 82.00 154 ASN A N 1
ATOM 1139 C CA . ASN A 1 154 ? -9.253 -12.023 10.133 1.00 82.00 154 ASN A CA 1
ATOM 1140 C C . ASN A 1 154 ? -9.884 -10.669 9.761 1.00 82.00 154 ASN A C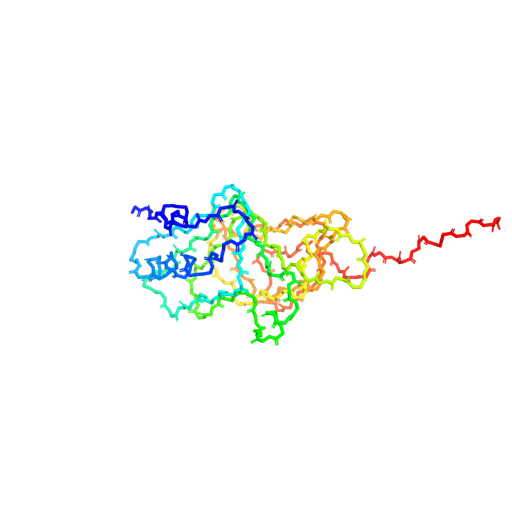 1
ATOM 1142 O O . ASN A 1 154 ? -9.824 -9.703 10.523 1.00 82.00 154 ASN A O 1
ATOM 1146 N N . LEU A 1 155 ? -10.486 -10.590 8.577 1.00 75.25 155 LEU A N 1
ATOM 1147 C CA . LEU A 1 155 ? -11.072 -9.373 8.022 1.00 75.25 155 LEU A CA 1
ATOM 1148 C C . LEU A 1 155 ? -12.562 -9.560 7.714 1.00 75.25 155 LEU A C 1
ATOM 1150 O O . LEU A 1 155 ? -12.976 -10.502 7.034 1.00 75.25 155 LEU A O 1
ATOM 1154 N N . THR A 1 156 ? -13.368 -8.607 8.173 1.00 76.62 156 THR A N 1
ATOM 1155 C CA . THR A 1 156 ? -14.832 -8.575 8.002 1.00 76.62 156 THR A CA 1
ATOM 1156 C C . THR A 1 156 ? -15.277 -7.400 7.126 1.00 76.62 156 THR A C 1
ATOM 1158 O O . THR A 1 156 ? -14.541 -6.434 6.983 1.00 76.62 156 THR A O 1
ATOM 1161 N N . TYR A 1 157 ? -16.462 -7.453 6.525 1.00 73.50 157 TYR A N 1
ATOM 1162 C CA . TYR A 1 157 ? -17.131 -6.345 5.832 1.00 73.50 157 TYR A CA 1
ATOM 1163 C C . TYR A 1 157 ? -18.618 -6.388 6.196 1.00 73.50 157 TYR A C 1
ATOM 1165 O O . TYR A 1 157 ? -19.198 -7.466 6.190 1.00 73.50 157 TYR A O 1
ATOM 1173 N N . GLU A 1 158 ? -19.215 -5.256 6.585 1.00 82.25 158 GLU A N 1
ATOM 1174 C CA . GLU A 1 158 ? -20.649 -5.140 6.935 1.00 82.25 158 GLU A CA 1
ATOM 1175 C C . GLU A 1 158 ? -21.208 -6.309 7.787 1.00 82.25 158 GLU A C 1
ATOM 1177 O O . GLU A 1 158 ? -22.282 -6.850 7.529 1.00 82.25 158 GLU A O 1
ATOM 1182 N N . ASN A 1 159 ? -20.479 -6.685 8.846 1.00 87.44 159 ASN A N 1
ATOM 1183 C CA . ASN A 1 159 ? -20.804 -7.777 9.783 1.00 87.44 159 ASN A CA 1
ATOM 1184 C C . ASN A 1 159 ? -20.760 -9.209 9.211 1.00 87.44 159 ASN A C 1
ATOM 1186 O O . ASN A 1 159 ? -21.271 -10.133 9.843 1.00 87.44 159 ASN A O 1
ATOM 1190 N N . HIS A 1 160 ? -20.120 -9.429 8.066 1.00 92.25 160 HIS A N 1
ATOM 1191 C CA . HIS A 1 160 ? -19.781 -10.760 7.562 1.00 92.25 160 HIS A CA 1
ATOM 1192 C C . HIS A 1 160 ? -18.284 -10.866 7.246 1.00 92.25 160 HIS A C 1
ATOM 1194 O O . HIS A 1 160 ? -17.564 -9.872 7.259 1.00 92.25 160 HIS A O 1
ATOM 1200 N N . ILE A 1 161 ? -17.779 -12.073 6.985 1.00 89.56 161 ILE A N 1
ATOM 1201 C CA . ILE A 1 161 ? -16.392 -12.259 6.529 1.00 89.56 161 ILE A CA 1
ATOM 1202 C C . ILE A 1 161 ? -16.236 -11.551 5.178 1.00 89.56 161 ILE A C 1
ATOM 1204 O O . ILE A 1 161 ? -17.120 -11.664 4.325 1.00 89.56 161 ILE A O 1
ATOM 1208 N N . ALA A 1 162 ? -15.150 -10.801 4.986 1.00 82.75 162 ALA A N 1
ATOM 1209 C CA . ALA A 1 162 ? -14.898 -10.103 3.727 1.00 82.75 162 ALA A CA 1
ATOM 1210 C C . ALA A 1 162 ? -14.602 -11.096 2.576 1.00 82.75 162 ALA A C 1
ATOM 1212 O O . ALA A 1 162 ? -14.852 -12.297 2.676 1.00 82.75 162 ALA A O 1
ATOM 1213 N N . LYS A 1 163 ? -14.065 -10.627 1.450 1.00 85.38 163 LYS A N 1
ATOM 1214 C CA . LYS A 1 163 ? -13.629 -11.467 0.325 1.00 85.38 163 LYS A CA 1
ATOM 1215 C C . LYS A 1 163 ? -12.170 -11.211 -0.029 1.00 85.38 163 LYS A C 1
ATOM 1217 O O . LYS A 1 163 ? -11.637 -10.125 0.206 1.00 85.38 163 LYS A O 1
ATOM 1222 N N . ALA A 1 164 ? -11.544 -12.218 -0.628 1.00 85.31 164 ALA A N 1
ATOM 1223 C CA . ALA A 1 164 ? -10.227 -12.115 -1.236 1.00 85.31 164 ALA A CA 1
ATOM 1224 C C . ALA A 1 164 ? -10.330 -12.284 -2.762 1.00 85.31 164 ALA A C 1
ATOM 1226 O O . ALA A 1 164 ? -11.160 -13.050 -3.250 1.00 85.31 164 ALA A O 1
ATOM 1227 N N . SER A 1 165 ? -9.486 -11.581 -3.517 1.00 82.81 165 SER A N 1
ATOM 1228 C CA . SER A 1 165 ? -9.376 -11.696 -4.975 1.00 82.81 165 SER A CA 1
ATOM 1229 C C . SER A 1 165 ? -7.912 -11.770 -5.394 1.00 82.81 165 SER A C 1
ATOM 1231 O O . SER A 1 165 ? -7.127 -10.894 -5.044 1.00 82.81 165 SER A O 1
ATOM 1233 N N . CYS A 1 166 ? -7.551 -12.784 -6.179 1.00 83.81 166 CYS A N 1
ATOM 1234 C CA . CYS A 1 166 ? -6.174 -13.040 -6.591 1.00 83.81 166 CYS A CA 1
ATOM 1235 C C . CYS A 1 166 ? -6.105 -13.259 -8.102 1.00 83.81 166 CYS A C 1
ATOM 1237 O O . CYS A 1 166 ? -6.919 -13.989 -8.665 1.00 83.81 166 CYS A O 1
ATOM 1239 N N . LYS A 1 167 ? -5.102 -12.672 -8.750 1.00 82.38 167 LYS A N 1
ATOM 1240 C CA . LYS A 1 167 ? -4.769 -12.878 -10.157 1.00 82.38 167 LYS A CA 1
ATOM 1241 C C . LYS A 1 167 ? -3.258 -13.019 -10.274 1.00 82.38 167 LYS A C 1
ATOM 1243 O O . LYS A 1 167 ? -2.535 -12.132 -9.830 1.00 82.38 167 LYS A O 1
ATOM 1248 N N . ASN A 1 168 ? -2.798 -14.131 -10.851 1.00 78.38 168 ASN A N 1
ATOM 1249 C CA . ASN A 1 168 ? -1.372 -14.455 -11.013 1.00 78.38 168 ASN A CA 1
ATOM 1250 C C . ASN A 1 168 ? -0.575 -14.339 -9.697 1.00 78.38 168 ASN A C 1
ATOM 1252 O O . ASN A 1 168 ? 0.534 -13.811 -9.676 1.00 78.38 168 ASN A O 1
ATOM 1256 N N . ALA A 1 169 ? -1.179 -14.761 -8.585 1.00 82.31 169 ALA A N 1
ATOM 1257 C CA . ALA A 1 169 ? -0.618 -14.625 -7.249 1.00 82.31 169 ALA A CA 1
ATOM 1258 C C . ALA A 1 169 ? -0.537 -15.994 -6.573 1.00 82.31 169 ALA A C 1
ATOM 1260 O O . ALA A 1 169 ? -1.531 -16.718 -6.479 1.00 82.31 169 ALA A O 1
ATOM 1261 N N . GLU A 1 170 ? 0.655 -16.323 -6.101 1.00 85.75 170 GLU A N 1
ATOM 1262 C CA . GLU A 1 170 ? 1.037 -17.619 -5.576 1.00 85.75 170 GLU A CA 1
ATOM 1263 C C . GLU A 1 170 ? 1.629 -17.473 -4.181 1.00 85.75 170 GLU A C 1
ATOM 1265 O O . GLU A 1 170 ? 2.376 -16.532 -3.882 1.00 85.75 170 GLU A O 1
ATOM 1270 N N . GLY A 1 171 ? 1.312 -18.427 -3.316 1.00 86.00 171 GLY A 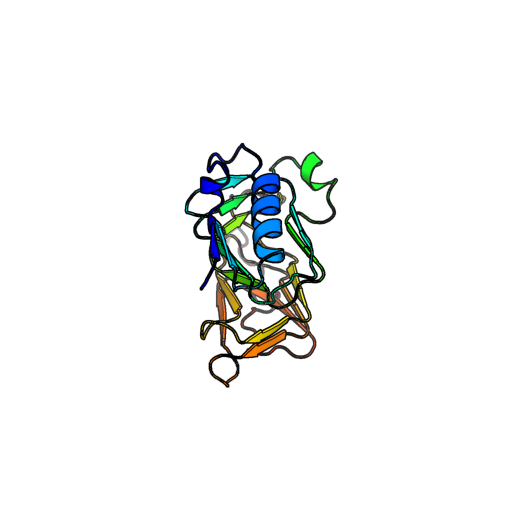N 1
ATOM 1271 C CA . GLY A 1 171 ? 1.720 -18.334 -1.932 1.00 86.00 171 GLY A CA 1
ATOM 1272 C C . GLY A 1 171 ? 1.171 -19.423 -1.031 1.00 86.00 171 GLY A C 1
ATOM 1273 O O . GLY A 1 171 ? 0.636 -20.435 -1.486 1.00 86.00 171 GLY A O 1
ATOM 1274 N N . THR A 1 172 ? 1.328 -19.205 0.267 1.00 85.00 172 THR A N 1
ATOM 1275 C CA . THR A 1 172 ? 0.886 -20.121 1.311 1.00 85.00 172 THR A CA 1
ATOM 1276 C C . THR A 1 172 ? 0.064 -19.399 2.368 1.00 85.00 172 THR A C 1
ATOM 1278 O O . THR A 1 172 ? 0.051 -18.169 2.468 1.00 85.00 172 THR A O 1
ATOM 1281 N N . THR A 1 173 ? -0.662 -20.186 3.152 1.00 91.50 173 THR A N 1
ATOM 1282 C CA . THR A 1 173 ? -1.440 -19.696 4.283 1.00 91.50 173 THR A CA 1
ATOM 1283 C C . THR A 1 173 ? -1.161 -20.530 5.517 1.00 91.50 173 THR A C 1
ATOM 1285 O O . THR A 1 173 ? -1.056 -21.753 5.409 1.00 91.50 173 THR A O 1
ATOM 1288 N N . SER A 1 174 ? -1.105 -19.894 6.683 1.00 89.12 174 SER A N 1
ATOM 1289 C CA . SER A 1 174 ? -0.966 -20.569 7.975 1.00 89.12 174 SER A CA 1
ATOM 1290 C C . SER A 1 174 ? -1.898 -19.947 9.015 1.00 89.12 174 SER A C 1
ATOM 1292 O O . SER A 1 174 ? -2.223 -18.765 8.937 1.00 89.12 174 SER A O 1
ATOM 1294 N N . GLY A 1 175 ? -2.331 -20.741 9.993 1.00 92.62 175 GLY A N 1
ATOM 1295 C CA . GLY A 1 175 ? -3.225 -20.266 11.049 1.00 92.62 175 GLY A CA 1
ATOM 1296 C C . GLY A 1 175 ? -4.628 -19.909 10.544 1.00 92.62 175 GLY A C 1
ATOM 1297 O O . GLY A 1 175 ? -5.144 -20.531 9.612 1.00 92.62 175 GLY A O 1
ATOM 1298 N N . VAL A 1 176 ? -5.270 -18.935 11.192 1.00 89.94 176 VAL A N 1
ATOM 1299 C CA . VAL A 1 176 ? -6.614 -18.471 10.801 1.00 89.94 176 VAL A CA 1
ATOM 1300 C C . VAL A 1 176 ? -6.482 -17.515 9.621 1.00 89.94 176 VAL A C 1
ATOM 1302 O O . VAL A 1 176 ? -5.809 -16.506 9.740 1.00 89.94 176 VAL A O 1
ATOM 1305 N N . VAL A 1 177 ? -7.117 -17.794 8.482 1.00 93.44 177 VAL A N 1
ATOM 1306 C CA . VAL A 1 177 ? -7.118 -16.871 7.332 1.00 93.44 177 VAL A CA 1
ATOM 1307 C C . VAL A 1 177 ? -8.542 -16.676 6.828 1.00 93.44 177 VAL A C 1
ATOM 1309 O O . VAL A 1 177 ? -9.076 -17.480 6.062 1.00 93.44 177 VAL A O 1
ATOM 1312 N N . GLU A 1 178 ? -9.145 -15.585 7.288 1.00 93.12 178 GLU A N 1
ATOM 1313 C CA . GLU A 1 178 ? -10.458 -15.089 6.898 1.00 93.12 178 GLU A CA 1
ATOM 1314 C C . GLU A 1 178 ? -10.307 -13.648 6.374 1.00 93.12 178 GLU A C 1
ATOM 1316 O O . GLU A 1 178 ? -9.749 -12.804 7.072 1.00 93.12 178 GLU A O 1
ATOM 1321 N N . PRO A 1 179 ? -10.772 -13.318 5.159 1.00 91.62 179 PRO A N 1
ATOM 1322 C CA . PRO A 1 179 ? -11.443 -14.192 4.203 1.00 91.62 179 PRO A CA 1
ATOM 1323 C C . PRO A 1 179 ? -10.559 -15.314 3.673 1.00 91.62 179 PRO A C 1
ATOM 1325 O O . PRO A 1 179 ? -9.335 -15.194 3.660 1.00 91.62 179 PRO A O 1
ATOM 1328 N N . SER A 1 180 ? -11.197 -16.397 3.218 1.00 94.50 180 SER A N 1
ATOM 1329 C CA . SER A 1 180 ? -10.490 -17.523 2.612 1.00 94.50 180 SER A CA 1
ATOM 1330 C C . SER A 1 180 ? -9.548 -17.024 1.521 1.00 94.50 180 SER A C 1
ATOM 1332 O O . SER A 1 180 ? -9.953 -16.273 0.631 1.00 94.50 180 SER A O 1
ATOM 1334 N N . SER A 1 181 ? -8.287 -17.439 1.610 1.00 89.31 181 SER A N 1
ATOM 1335 C CA . SER A 1 181 ? -7.268 -17.048 0.642 1.00 89.31 181 SER A CA 1
ATOM 1336 C C . SER A 1 181 ? -7.618 -17.517 -0.768 1.00 89.31 181 SER A C 1
ATOM 1338 O O . SER A 1 181 ? -8.195 -18.585 -0.970 1.00 89.31 181 SER A O 1
ATOM 1340 N N . CYS A 1 182 ? -7.216 -16.710 -1.742 1.00 90.56 182 CYS A N 1
ATOM 1341 C CA . CYS A 1 182 ? -7.310 -16.990 -3.169 1.00 90.56 182 CYS A CA 1
ATOM 1342 C C . CYS A 1 182 ? -5.938 -17.267 -3.810 1.00 90.56 182 CYS A C 1
ATOM 1344 O O . CYS A 1 182 ? -5.848 -17.356 -5.035 1.00 90.56 182 CYS A O 1
ATOM 1346 N N . LEU A 1 183 ? -4.871 -17.345 -3.001 1.00 91.00 183 LEU A N 1
ATOM 1347 C CA . LEU A 1 183 ? -3.513 -17.595 -3.482 1.00 91.00 183 LEU A CA 1
ATOM 1348 C C . LEU A 1 183 ? -3.425 -18.989 -4.099 1.00 91.00 183 LEU A C 1
ATOM 1350 O O . LEU A 1 183 ? -3.848 -19.976 -3.494 1.00 91.00 183 LEU A O 1
ATOM 1354 N N . ALA A 1 184 ? -2.842 -19.071 -5.292 1.00 88.50 184 ALA A N 1
ATOM 1355 C CA . ALA A 1 184 ? -2.529 -20.354 -5.892 1.00 88.50 184 ALA A CA 1
ATOM 1356 C C . ALA A 1 184 ? -1.352 -21.006 -5.136 1.00 88.50 184 ALA A C 1
ATOM 1358 O O . ALA A 1 184 ? -0.388 -20.323 -4.783 1.00 88.50 184 ALA A O 1
ATOM 1359 N N . PRO A 1 185 ? -1.385 -22.321 -4.878 1.00 77.06 185 PRO A N 1
ATOM 1360 C CA . PRO A 1 185 ? -0.213 -23.012 -4.361 1.00 77.06 185 PRO A CA 1
ATOM 1361 C C . PRO A 1 185 ? 0.909 -22.972 -5.409 1.00 77.06 185 PRO A C 1
ATOM 1363 O O . PRO A 1 185 ? 0.655 -23.197 -6.592 1.00 77.06 185 PRO A O 1
ATOM 1366 N N . ALA A 1 186 ? 2.151 -22.759 -4.966 1.00 58.84 186 ALA A N 1
ATOM 1367 C CA . ALA A 1 186 ? 3.346 -22.569 -5.808 1.00 58.84 186 ALA A CA 1
ATOM 1368 C C . ALA A 1 186 ? 3.707 -23.747 -6.754 1.00 58.84 186 ALA A C 1
ATOM 1370 O O . ALA A 1 186 ? 4.707 -23.697 -7.460 1.00 58.84 186 ALA A O 1
ATOM 1371 N N . ASN A 1 187 ? 2.904 -24.817 -6.788 1.00 54.69 187 ASN A N 1
ATOM 1372 C CA . ASN A 1 187 ? 3.179 -26.057 -7.520 1.00 54.69 187 ASN A CA 1
ATOM 1373 C C . ASN A 1 187 ? 2.264 -26.287 -8.743 1.00 54.69 187 ASN A C 1
ATOM 1375 O O . ASN A 1 187 ? 2.181 -27.421 -9.213 1.00 54.69 187 ASN A O 1
ATOM 1379 N N . PHE A 1 188 ? 1.546 -25.275 -9.252 1.00 49.97 188 PHE A N 1
ATOM 1380 C CA . PHE A 1 188 ? 0.551 -25.478 -10.326 1.00 49.97 188 PHE A CA 1
ATOM 1381 C C . PHE A 1 188 ? 0.965 -25.047 -11.745 1.00 49.97 188 PHE A C 1
ATOM 1383 O O . PHE A 1 188 ? 0.145 -25.114 -12.657 1.00 49.97 188 PHE A O 1
ATOM 1390 N N . TYR A 1 189 ? 2.237 -24.708 -11.979 1.00 42.97 189 TYR A N 1
ATOM 1391 C CA . TYR A 1 189 ? 2.805 -24.697 -13.331 1.00 42.97 189 TYR A CA 1
ATOM 1392 C C . TYR A 1 189 ? 3.985 -25.672 -13.408 1.00 42.97 189 TYR A C 1
ATOM 1394 O O . TYR A 1 189 ? 5.061 -25.366 -12.891 1.00 42.97 189 TYR A O 1
ATOM 1402 N N . PRO A 1 190 ? 3.835 -26.851 -14.046 1.00 43.47 190 PRO A N 1
ATOM 1403 C CA . PRO A 1 190 ? 5.003 -27.599 -14.459 1.00 43.47 190 PRO A CA 1
ATOM 1404 C C . PRO A 1 190 ? 5.729 -26.748 -15.501 1.00 43.47 190 PRO A C 1
ATOM 1406 O O . PRO A 1 190 ? 5.157 -26.355 -16.518 1.00 43.47 190 PRO A O 1
ATOM 1409 N N . TYR A 1 191 ? 6.995 -26.461 -15.231 1.00 42.69 191 TYR A N 1
ATOM 1410 C CA . TYR A 1 191 ? 7.987 -26.140 -16.247 1.00 42.69 191 TYR A CA 1
ATOM 1411 C C . TYR A 1 191 ? 7.817 -27.127 -17.412 1.00 42.69 191 TYR A C 1
ATOM 1413 O O . TYR A 1 191 ? 8.148 -28.294 -17.255 1.00 42.69 191 TYR A O 1
ATOM 1421 N N . ASN A 1 192 ? 7.236 -26.697 -18.531 1.00 47.09 192 ASN A N 1
ATOM 1422 C CA . ASN A 1 192 ? 7.251 -27.431 -19.796 1.00 47.09 192 ASN A CA 1
ATOM 1423 C C . ASN A 1 192 ? 6.920 -26.478 -20.946 1.00 47.09 192 ASN A C 1
ATOM 1425 O O . ASN A 1 192 ? 5.818 -26.485 -21.487 1.00 47.09 192 ASN A O 1
ATOM 1429 N N . ILE A 1 193 ? 7.913 -25.684 -21.341 1.00 41.94 193 ILE A N 1
ATOM 1430 C CA . ILE A 1 193 ? 8.195 -25.487 -22.763 1.00 41.94 193 ILE A CA 1
ATOM 1431 C C . ILE A 1 193 ? 9.691 -25.743 -22.939 1.00 41.94 193 ILE A C 1
ATOM 1433 O O . ILE A 1 193 ? 10.523 -24.872 -22.697 1.00 41.94 193 ILE A O 1
ATOM 1437 N N . ASP A 1 194 ? 10.015 -26.975 -23.328 1.00 39.59 194 ASP A N 1
ATOM 1438 C CA . ASP A 1 194 ? 11.258 -27.273 -24.033 1.00 39.59 194 ASP A CA 1
ATOM 1439 C C . ASP A 1 194 ? 11.285 -26.433 -25.326 1.00 39.59 194 ASP A C 1
ATOM 1441 O O . ASP A 1 194 ? 10.337 -26.511 -26.114 1.00 39.59 194 ASP A O 1
ATOM 1445 N N . PRO A 1 195 ? 12.335 -25.638 -25.602 1.00 40.47 195 PRO A N 1
ATOM 1446 C CA . PRO A 1 195 ? 12.411 -24.838 -26.823 1.00 40.47 195 PRO A CA 1
ATOM 1447 C C . PRO A 1 195 ? 12.916 -25.623 -28.047 1.00 40.47 195 PRO A C 1
ATOM 1449 O O . PRO A 1 195 ? 13.216 -25.018 -29.073 1.00 40.47 195 PRO A O 1
ATOM 1452 N N . LEU A 1 196 ? 13.016 -26.953 -27.990 1.00 42.59 196 LEU A N 1
ATOM 1453 C CA . LEU A 1 196 ? 13.520 -27.764 -29.101 1.00 42.59 196 LEU A CA 1
ATOM 1454 C C . LEU A 1 196 ? 12.481 -28.795 -29.532 1.00 42.59 196 LEU A C 1
ATOM 1456 O O . LEU A 1 196 ? 12.559 -29.972 -29.198 1.00 42.59 196 LEU A O 1
ATOM 1460 N N . GLY A 1 197 ? 11.511 -28.337 -30.322 1.00 46.09 197 GLY A N 1
ATOM 1461 C CA . GLY A 1 197 ? 10.671 -29.238 -31.095 1.00 46.09 197 GLY A CA 1
ATOM 1462 C C . GLY A 1 197 ? 11.523 -30.084 -32.039 1.00 46.09 197 GLY A C 1
ATOM 1463 O O . GLY A 1 197 ? 12.111 -29.550 -32.973 1.00 46.09 197 GLY A O 1
ATOM 1464 N N . TYR A 1 198 ? 11.550 -31.395 -31.812 1.00 44.00 198 TYR A N 1
ATOM 1465 C CA . TYR A 1 198 ? 11.815 -32.401 -32.836 1.00 44.00 198 TYR A CA 1
ATOM 1466 C C . TYR A 1 198 ? 11.023 -33.673 -32.503 1.00 44.00 198 TYR A C 1
ATOM 1468 O O . TYR A 1 198 ? 11.290 -34.311 -31.491 1.00 44.00 198 TYR A O 1
ATOM 1476 N N . SER A 1 199 ? 10.050 -33.941 -33.388 1.00 45.16 199 SER A N 1
ATOM 1477 C CA . SER A 1 199 ? 9.227 -35.147 -33.632 1.00 45.16 199 SER A CA 1
ATOM 1478 C C . SER A 1 199 ? 8.778 -36.006 -32.450 1.00 45.16 199 SER A C 1
ATOM 1480 O O . SER A 1 199 ? 9.622 -36.761 -31.920 1.00 45.16 199 SER A O 1
#

Secondary structure (DSSP, 8-state):
--EEEETTTTT---SSSS--HHHHHHHHHHHHH-SS-EEEEE-SSEEE-S-EEEE---S-S-EEEEESSEEE--S-HHHHTT-S-SEEEES-SSEEEESSEEE--PPPSS---S---BS-EEES-EEE-SSSEEEEEE--SSS-EEEEEEEEEEEEETTEE-EEEEESEEEEEEEEEESPP-PBPTTS------S----

InterPro domains:
  IPR000743 Glycoside hydrolase, family 28 [PF00295] (32-110)
  IPR000743 Glycoside hydrolase, family 28 [PF00295] (112-171)
  IPR011050 Pectin lyase fold/virulence factor [SSF51126] (4-107)
  IPR011050 Pectin lyase fold/virulence factor [SSF51126] (111-187)
  IPR012334 Pectin lyase fold [G3DSA:2.160.20.10] (1-110)
  IPR012334 Pectin lyase fold [G3DSA:2.160.20.10] (111-192)